Protein AF-A0A9N9WCB2-F1 (afdb_monomer_lite)

pLDDT: mean 70.97, std 24.39, range [29.55, 98.75]

Organism: NCBI:txid40085

Sequence (249 aa):
MNEASNDSITSTSESRKDFVVSQKHGTDLDEEISARMTASYSEISFHSDQDGGTIINEEQKTAGPSRPYDLPSEHRKQEKFPLDMDGHVRYEGDMTHYVADDLEFKIKLSSPVTKRGDTPVFGSSSASRSSTPSGKLYRQILAPQIGQIDITVLNDLEYEAQKIAQSVDNLIENLSSILHSNSSLTAENMEVYKDAVGKTCDAMDNNIKSMYTILAKGEEVSQAMVPVQAQAARITEIKRLLQIFENNF

Foldseek 3Di:
DDDDDDDDDDDDDDDDDDDDDDPDPPPVVVVVVVVVVVVVVPPPDPDDDDDDDDDDDDDDDDDDDDDPDPDPPPDDPPPPDCPVPFFDWDDDPPDIDTDGDPVVVVVVVVDPPDPPDDDPDPDDPDDDDDDDPPVVVVCVVRPPPPPPPPVVVVVVVVVVVVVVVVVVVVVVVVVVVVVVVVVVVVVVVVVVVVVVVVVVVVVVVVVVVVVVVVVVVVVVVVVVCVVVVVVVVVVVVVVVVVVVVVVVD

Radius of gyration: 50.65 Å; chains: 1; bounding box: 114×85×132 Å

InterPro domains:
  IPR019314 BLOC-1-related complex subunit 6 [PTHR13440] (22-247)
  IPR046465 BLOC-1-related complex subunit 6, C-terminal helix [PF10157] (148-246)

Secondary structure (DSSP, 8-state):
------------------------SSHHHHHHHHHHHHHTTTT-------------------PPPPPTT--------------TTSEEEEEETTEEEEEETTHHHHHHHHS----TT----S----------TTHHHHHHHHS-------HHHHHHHHHHHHHHHHHHHHHHHHHHHHHHHHHHHHHHHHHHHHHHHHHHHHHHHHHHHHHHHHHHHHHHHHHHHHHHHHHHHHHHHHHHHHHHHHHH-

Structure (mmCIF, N/CA/C/O backbone):
data_AF-A0A9N9WCB2-F1
#
_entry.id   AF-A0A9N9WCB2-F1
#
loop_
_atom_site.group_PDB
_atom_site.id
_atom_site.type_symbol
_atom_site.label_atom_id
_atom_site.label_alt_id
_atom_site.label_comp_id
_atom_site.label_asym_id
_atom_site.label_entity_id
_atom_site.label_seq_id
_atom_site.pdbx_PDB_ins_code
_atom_site.Cartn_x
_atom_site.Cartn_y
_atom_site.Cartn_z
_atom_site.occupancy
_atom_site.B_iso_or_equiv
_atom_site.auth_seq_id
_atom_site.auth_comp_id
_atom_site.auth_asym_id
_atom_site.auth_atom_id
_atom_site.pdbx_PDB_model_num
ATOM 1 N N . MET A 1 1 ? 9.307 54.712 53.901 1.00 40.00 1 MET A N 1
ATOM 2 C CA . MET A 1 1 ? 8.609 54.130 55.064 1.00 40.00 1 MET A CA 1
ATOM 3 C C . MET A 1 1 ? 8.263 52.690 54.736 1.00 40.00 1 MET A C 1
ATOM 5 O O . MET A 1 1 ? 7.403 52.478 53.893 1.00 40.00 1 MET A O 1
ATOM 9 N N . ASN A 1 2 ? 9.035 51.767 55.317 1.00 36.03 2 ASN A N 1
ATOM 10 C CA . ASN A 1 2 ? 8.679 50.437 55.835 1.00 36.03 2 ASN A CA 1
ATOM 11 C C . ASN A 1 2 ? 9.825 49.438 55.639 1.00 36.03 2 ASN A C 1
ATOM 13 O O . ASN A 1 2 ? 10.133 49.018 54.527 1.00 36.03 2 ASN A O 1
ATOM 17 N N . GLU A 1 3 ? 10.444 49.122 56.777 1.00 35.59 3 GLU A N 1
ATOM 18 C CA . GLU A 1 3 ? 11.225 47.922 57.066 1.00 35.59 3 GLU A CA 1
ATOM 19 C C . GLU A 1 3 ? 10.380 46.651 56.911 1.00 35.59 3 GLU A C 1
ATOM 21 O O . GLU A 1 3 ? 9.190 46.663 57.225 1.00 35.59 3 GLU A O 1
ATOM 26 N N . ALA A 1 4 ? 11.036 45.544 56.557 1.00 41.47 4 ALA A N 1
ATOM 27 C CA . ALA A 1 4 ? 10.964 44.299 57.326 1.00 41.47 4 ALA A CA 1
ATOM 28 C C . ALA A 1 4 ? 12.127 43.378 56.911 1.00 41.47 4 ALA A C 1
ATOM 30 O O . ALA A 1 4 ? 12.161 42.864 55.794 1.00 41.47 4 ALA A O 1
ATOM 31 N N . SER A 1 5 ? 13.082 43.204 57.825 1.00 41.66 5 SER A N 1
ATOM 32 C CA . SER A 1 5 ? 14.065 42.115 57.841 1.00 41.66 5 SER A CA 1
ATOM 33 C C . SER A 1 5 ? 13.499 40.890 58.574 1.00 41.66 5 SER A C 1
ATOM 35 O O . SER A 1 5 ? 12.599 41.047 59.398 1.00 41.66 5 SER A O 1
ATOM 37 N N . ASN A 1 6 ? 14.160 39.741 58.362 1.00 36.72 6 ASN A N 1
ATOM 38 C CA . ASN A 1 6 ? 14.181 38.515 59.190 1.00 36.72 6 ASN A CA 1
ATOM 39 C C . ASN A 1 6 ? 12.952 37.572 59.104 1.00 36.72 6 ASN A C 1
ATOM 41 O O . ASN A 1 6 ? 11.832 38.023 58.931 1.00 36.72 6 ASN A O 1
ATOM 45 N N . ASP A 1 7 ? 13.044 36.238 59.207 1.00 35.81 7 ASP A N 1
ATOM 46 C CA . ASP A 1 7 ? 14.117 35.348 59.675 1.00 35.81 7 ASP A CA 1
ATOM 47 C C . ASP A 1 7 ? 13.984 33.903 59.115 1.00 35.81 7 ASP A C 1
ATOM 49 O O . ASP A 1 7 ? 12.946 33.505 58.587 1.00 35.81 7 ASP A O 1
ATOM 53 N N . SER A 1 8 ? 15.066 33.130 59.265 1.00 37.00 8 SER A N 1
ATOM 54 C CA . SER A 1 8 ? 15.242 31.694 58.946 1.00 37.00 8 SER A CA 1
ATOM 55 C C . SER A 1 8 ? 14.311 30.725 59.711 1.00 37.00 8 SER A C 1
ATOM 57 O O . SER A 1 8 ? 13.857 31.057 60.800 1.00 37.00 8 SER A O 1
ATOM 59 N N . ILE A 1 9 ? 14.157 29.475 59.220 1.00 34.53 9 ILE A N 1
ATOM 60 C CA . ILE A 1 9 ? 14.551 28.194 59.889 1.00 34.53 9 ILE A CA 1
ATOM 61 C C . ILE A 1 9 ? 13.909 26.956 59.200 1.00 34.53 9 ILE A C 1
ATOM 63 O O . ILE A 1 9 ? 12.702 26.751 59.207 1.00 34.53 9 ILE A O 1
ATOM 67 N N . THR A 1 10 ? 14.788 26.147 58.602 1.00 31.58 10 THR A N 1
ATOM 68 C CA . THR A 1 10 ? 15.024 24.690 58.738 1.00 31.58 10 THR A CA 1
ATOM 69 C C . THR A 1 10 ? 13.883 23.673 58.986 1.00 31.58 10 THR A C 1
ATOM 71 O O . THR A 1 10 ? 13.213 23.689 60.010 1.00 31.58 10 THR A O 1
ATOM 74 N N . SER A 1 11 ? 13.946 22.609 58.162 1.00 33.72 11 SER A N 1
ATOM 75 C CA . SER A 1 11 ? 13.798 21.172 58.496 1.00 33.72 11 SER A CA 1
ATOM 76 C C . SER A 1 11 ? 12.400 20.531 58.489 1.00 33.72 11 SER A C 1
ATOM 78 O O . SER A 1 11 ? 11.604 20.711 59.407 1.00 33.72 11 SER A O 1
ATOM 80 N N . THR A 1 12 ? 12.187 19.600 57.551 1.00 31.38 12 THR A N 1
ATOM 81 C CA . THR A 1 12 ? 11.742 18.234 57.891 1.00 31.38 12 THR A CA 1
ATOM 82 C C . THR A 1 12 ? 12.111 17.247 56.781 1.00 31.38 12 THR A C 1
ATOM 84 O O . THR A 1 12 ? 12.054 17.543 55.590 1.00 31.38 12 THR A O 1
ATOM 87 N N . SER A 1 13 ? 12.597 16.102 57.234 1.00 34.91 13 SER A N 1
ATOM 88 C CA . SER A 1 13 ? 13.238 14.991 56.544 1.00 34.91 13 SER A CA 1
ATOM 89 C C . SER A 1 13 ? 12.250 13.886 56.139 1.00 34.91 13 SER A C 1
ATOM 91 O O . SER A 1 13 ? 11.141 13.843 56.659 1.00 34.91 13 SER A O 1
ATOM 93 N N . GLU A 1 14 ? 12.741 12.951 55.307 1.00 33.56 14 GLU A N 1
ATOM 94 C CA . GLU A 1 14 ? 12.249 11.566 55.097 1.00 33.56 14 GLU A CA 1
ATOM 95 C C . GLU A 1 14 ? 10.940 11.405 54.287 1.00 33.56 14 GLU A C 1
ATOM 97 O O . GLU A 1 14 ? 9.954 12.081 54.515 1.00 33.56 14 GLU A O 1
ATOM 102 N N . SER A 1 15 ? 10.781 10.517 53.300 1.00 33.22 15 SER A N 1
ATOM 103 C CA . SER A 1 15 ? 11.553 9.367 52.827 1.00 33.22 15 SER A CA 1
ATOM 104 C C . SER A 1 15 ? 11.311 9.178 51.324 1.00 33.22 15 SER A C 1
ATOM 106 O O . SER A 1 15 ? 10.173 9.098 50.862 1.00 33.22 15 SER A O 1
ATOM 108 N N . ARG A 1 16 ? 12.403 9.061 50.568 1.00 32.75 16 ARG A N 1
ATOM 109 C CA . ARG A 1 16 ? 12.436 8.678 49.154 1.00 32.75 16 ARG A CA 1
ATOM 110 C C . ARG A 1 16 ? 12.171 7.171 49.065 1.00 32.75 16 ARG A C 1
ATOM 112 O O . ARG A 1 16 ? 12.974 6.383 49.550 1.00 32.75 16 ARG A O 1
ATOM 119 N N . LYS A 1 17 ? 11.041 6.764 48.482 1.00 37.28 17 LYS A N 1
ATOM 120 C CA . LYS A 1 17 ? 10.854 5.383 48.014 1.00 37.28 17 LYS A CA 1
ATOM 121 C C . LYS A 1 17 ? 11.359 5.319 46.579 1.00 37.28 17 LYS A C 1
ATOM 123 O O . LYS A 1 17 ? 10.716 5.848 45.676 1.00 37.28 17 LYS A O 1
ATOM 128 N N . ASP A 1 18 ? 12.524 4.710 46.399 1.00 32.78 18 ASP A N 1
ATOM 129 C CA . ASP A 1 18 ? 13.072 4.387 45.088 1.00 32.78 18 ASP A CA 1
ATOM 130 C C . ASP A 1 18 ? 12.161 3.366 44.392 1.00 32.78 18 ASP A C 1
ATOM 132 O O . ASP A 1 18 ? 12.014 2.225 44.830 1.00 32.78 18 ASP A O 1
ATOM 136 N N . PHE A 1 19 ? 11.526 3.796 43.304 1.00 32.81 19 PHE A N 1
ATOM 137 C CA . PHE A 1 19 ? 10.865 2.926 42.341 1.00 32.81 19 PHE A CA 1
ATOM 138 C C . PHE A 1 19 ? 11.857 2.692 41.198 1.00 32.81 19 PHE A C 1
ATOM 140 O O . PHE A 1 19 ? 12.004 3.520 40.301 1.00 32.81 19 PHE A O 1
ATOM 147 N N . VAL A 1 20 ? 12.603 1.589 41.277 1.00 36.41 20 VAL A N 1
ATOM 148 C CA . VAL A 1 20 ? 13.507 1.142 40.211 1.00 36.41 20 VAL A CA 1
ATOM 149 C C . VAL A 1 20 ? 12.658 0.518 39.103 1.00 36.41 20 VAL A C 1
ATOM 151 O O . VAL A 1 20 ? 12.232 -0.630 39.209 1.00 36.41 20 VAL A O 1
ATOM 154 N N . VAL A 1 21 ? 12.407 1.277 38.035 1.00 39.31 21 VAL A N 1
ATOM 155 C CA . VAL A 1 21 ? 11.947 0.733 36.750 1.00 39.31 21 VAL A CA 1
ATOM 156 C C . VAL A 1 21 ? 13.168 0.433 35.896 1.00 39.31 21 VAL A C 1
ATOM 158 O O . VAL A 1 21 ? 14.035 1.281 35.700 1.00 39.31 21 VAL A O 1
ATOM 161 N N . SER A 1 22 ? 13.223 -0.805 35.409 1.00 43.25 22 SER A N 1
ATOM 162 C CA . SER A 1 22 ? 14.240 -1.318 34.497 1.00 43.25 22 SER A CA 1
ATOM 163 C C . SER A 1 22 ? 14.360 -0.455 33.243 1.00 43.25 22 SER A C 1
ATOM 165 O O . SER A 1 22 ? 13.535 -0.535 32.337 1.00 43.25 22 SER A O 1
ATOM 167 N N . GLN A 1 23 ? 15.439 0.315 33.166 1.00 47.06 23 GLN A N 1
ATOM 168 C CA . GLN A 1 23 ? 15.908 0.985 31.959 1.00 47.06 23 GLN A CA 1
ATOM 169 C C . GLN A 1 23 ? 17.189 0.269 31.507 1.00 47.06 23 GLN A C 1
ATOM 171 O O . GLN A 1 23 ? 18.297 0.729 31.756 1.00 47.06 23 GLN A O 1
ATOM 176 N N . LYS A 1 24 ? 17.042 -0.939 30.946 1.00 47.59 24 LYS A N 1
ATOM 177 C CA . LYS A 1 24 ? 18.172 -1.774 30.483 1.00 47.59 24 LYS A CA 1
ATOM 178 C C . LYS A 1 24 ? 17.951 -2.467 29.132 1.00 47.59 24 LYS A C 1
ATOM 180 O O . LYS A 1 24 ? 18.716 -3.353 28.789 1.00 47.59 24 LYS A O 1
ATOM 185 N N . HIS A 1 25 ? 16.928 -2.089 28.363 1.00 45.84 25 HIS A N 1
ATOM 186 C CA . HIS A 1 25 ? 16.596 -2.787 27.109 1.00 45.84 25 HIS A CA 1
ATOM 187 C C . HIS A 1 25 ? 16.800 -1.954 25.829 1.00 45.84 25 HIS A C 1
ATOM 189 O O . HIS A 1 25 ? 16.592 -2.461 24.737 1.00 45.84 25 HIS A O 1
ATOM 195 N N . GLY A 1 26 ? 17.204 -0.683 25.942 1.00 48.25 26 GLY A N 1
ATOM 196 C CA . GLY A 1 26 ? 17.411 0.190 24.775 1.00 48.25 26 GLY A CA 1
ATOM 197 C C . GLY A 1 26 ? 18.843 0.210 24.237 1.00 48.25 26 GLY A C 1
ATOM 198 O O . GLY A 1 26 ? 19.038 0.408 23.050 1.00 48.25 26 GLY A O 1
ATOM 199 N N . THR A 1 27 ? 19.846 -0.008 25.091 1.00 52.28 27 THR A N 1
ATOM 200 C CA . THR A 1 27 ? 21.264 0.128 24.715 1.00 52.28 27 THR A CA 1
ATOM 201 C C . THR A 1 27 ? 21.837 -1.116 24.031 1.00 52.28 27 THR A C 1
ATOM 203 O O . THR A 1 27 ? 22.718 -0.979 23.195 1.00 52.28 27 THR A O 1
ATOM 206 N N . ASP A 1 28 ? 21.311 -2.308 24.336 1.00 58.34 28 ASP A N 1
ATOM 207 C CA . ASP A 1 28 ? 21.777 -3.576 23.743 1.00 58.34 28 ASP A CA 1
ATOM 208 C C . ASP A 1 28 ? 21.435 -3.690 22.250 1.00 58.34 28 ASP A C 1
ATOM 210 O O . ASP A 1 28 ? 22.208 -4.243 21.474 1.00 58.34 28 ASP A O 1
ATOM 214 N N . LEU A 1 29 ? 20.286 -3.149 21.829 1.00 63.09 29 LEU A N 1
ATOM 215 C CA . LEU A 1 29 ? 19.821 -3.255 20.441 1.00 63.09 29 LEU A CA 1
ATOM 216 C C . LEU A 1 29 ? 20.680 -2.419 19.486 1.00 63.09 29 LEU A C 1
ATOM 218 O O . LEU A 1 29 ? 21.019 -2.881 18.398 1.00 63.09 29 LEU A O 1
ATOM 222 N N . ASP A 1 30 ? 21.072 -1.215 19.901 1.00 69.38 30 ASP A N 1
ATOM 223 C CA . ASP A 1 30 ? 21.920 -0.337 19.091 1.00 69.38 30 ASP A CA 1
ATOM 224 C C . ASP A 1 30 ? 23.362 -0.868 19.001 1.00 69.38 30 ASP A C 1
ATOM 226 O O . ASP A 1 30 ? 24.002 -0.773 17.949 1.00 69.38 30 ASP A O 1
ATOM 230 N N . GLU A 1 31 ? 23.860 -1.492 20.074 1.00 75.06 31 GLU A N 1
ATOM 231 C CA . GLU A 1 31 ? 25.172 -2.145 20.098 1.00 75.06 31 GLU A CA 1
ATOM 232 C C . GLU A 1 31 ? 25.187 -3.411 19.226 1.00 75.06 31 GLU A C 1
ATOM 234 O O . GLU A 1 31 ? 26.133 -3.631 18.467 1.00 75.06 31 GLU A O 1
ATOM 239 N N . GLU A 1 32 ? 24.096 -4.180 19.217 1.00 74.50 32 GLU A N 1
ATOM 240 C CA . GLU A 1 32 ? 23.928 -5.341 18.341 1.00 74.50 32 GLU A CA 1
ATOM 241 C C . GLU A 1 32 ? 23.822 -4.947 16.857 1.00 74.50 32 GLU A C 1
ATOM 243 O O . GLU A 1 32 ? 24.431 -5.589 15.996 1.00 74.50 32 GLU A O 1
ATOM 248 N N . ILE A 1 33 ? 23.100 -3.872 16.528 1.00 74.94 33 ILE A N 1
ATOM 249 C CA . ILE A 1 33 ? 22.991 -3.369 15.150 1.00 74.94 33 ILE A CA 1
ATOM 250 C C . ILE A 1 33 ? 24.344 -2.835 14.659 1.00 74.94 33 ILE A C 1
ATOM 252 O O . ILE A 1 33 ? 24.754 -3.131 13.534 1.00 74.94 33 ILE A O 1
ATOM 256 N N . SER A 1 34 ? 25.069 -2.099 15.505 1.00 73.75 34 SER A N 1
ATOM 257 C CA . SER A 1 34 ? 26.420 -1.611 15.205 1.00 73.75 34 SER A CA 1
ATOM 258 C C . SER A 1 34 ? 27.418 -2.763 15.013 1.00 73.75 34 SER A C 1
ATOM 260 O O . SER A 1 34 ? 28.205 -2.767 14.059 1.00 73.75 34 SER A O 1
ATOM 262 N N . ALA A 1 35 ? 27.330 -3.802 15.851 1.00 73.81 35 ALA A N 1
ATOM 263 C CA . ALA A 1 35 ? 28.141 -5.009 15.726 1.00 73.81 35 ALA A CA 1
ATOM 264 C C . ALA A 1 35 ? 27.842 -5.774 14.425 1.00 73.81 35 ALA A C 1
ATOM 266 O O . ALA A 1 35 ? 28.770 -6.190 13.732 1.00 73.81 35 ALA A O 1
ATOM 267 N N . ARG A 1 36 ? 26.565 -5.895 14.032 1.00 71.56 36 ARG A N 1
ATOM 268 C CA . ARG A 1 36 ? 26.148 -6.524 12.763 1.00 71.56 36 ARG A CA 1
ATOM 269 C C . ARG A 1 36 ? 26.580 -5.720 11.534 1.00 71.56 36 ARG A C 1
ATOM 271 O O . ARG A 1 36 ? 27.026 -6.306 10.546 1.00 71.56 36 ARG A O 1
ATOM 278 N N . MET A 1 37 ? 26.496 -4.389 11.597 1.00 71.88 37 MET A N 1
ATOM 279 C CA . MET A 1 37 ? 26.999 -3.520 10.530 1.00 71.88 37 MET A CA 1
ATOM 280 C C . MET A 1 37 ? 28.518 -3.629 10.384 1.00 71.88 37 MET A C 1
ATOM 282 O O . MET A 1 37 ? 29.001 -3.659 9.260 1.00 71.88 37 MET A O 1
ATOM 286 N N . THR A 1 38 ? 29.262 -3.764 11.487 1.00 68.19 38 THR A N 1
ATOM 287 C CA . THR A 1 38 ? 30.731 -3.890 11.463 1.00 68.19 38 THR A CA 1
ATOM 288 C C . THR A 1 38 ? 31.195 -5.285 11.026 1.00 68.19 38 THR A C 1
ATOM 290 O O . THR A 1 38 ? 32.155 -5.395 10.265 1.00 68.19 38 THR A O 1
ATOM 293 N N . ALA A 1 39 ? 30.489 -6.351 11.419 1.00 64.19 39 ALA A N 1
ATOM 294 C CA . ALA A 1 39 ? 30.798 -7.723 11.003 1.00 64.19 39 ALA A CA 1
ATOM 295 C C . ALA A 1 39 ? 30.708 -7.919 9.477 1.00 64.19 39 ALA A C 1
ATOM 297 O O . ALA A 1 39 ? 31.468 -8.701 8.909 1.00 64.19 39 ALA A O 1
ATOM 298 N N . SER A 1 40 ? 29.845 -7.154 8.797 1.00 60.34 40 SER A N 1
ATOM 299 C CA . SER A 1 40 ? 29.705 -7.203 7.333 1.00 60.34 40 SER A CA 1
ATOM 300 C C . SER A 1 40 ? 30.906 -6.615 6.571 1.00 60.34 40 SER A C 1
ATOM 302 O O . SER A 1 40 ? 31.021 -6.825 5.368 1.00 60.34 40 SER A O 1
ATOM 304 N N . TYR A 1 41 ? 31.827 -5.906 7.239 1.00 56.44 41 TYR A N 1
ATOM 305 C CA . TYR A 1 41 ? 33.037 -5.361 6.603 1.00 56.44 41 TYR A CA 1
ATOM 306 C C . TYR A 1 41 ? 34.248 -6.305 6.663 1.00 56.44 41 TYR A C 1
ATOM 308 O O . TYR A 1 41 ? 35.265 -6.024 6.031 1.00 56.44 41 TYR A O 1
ATOM 316 N N . SER A 1 42 ? 34.171 -7.424 7.392 1.00 59.16 42 SER A N 1
ATOM 317 C CA . SER A 1 42 ? 35.306 -8.349 7.554 1.00 59.16 42 SER A CA 1
ATOM 318 C C . SER A 1 42 ? 35.489 -9.346 6.397 1.00 59.16 42 SER A C 1
ATOM 320 O O . SER A 1 42 ? 36.519 -10.011 6.342 1.00 59.16 42 SER A O 1
ATOM 322 N N . GLU A 1 43 ? 34.542 -9.439 5.456 1.00 53.22 43 GLU A N 1
ATOM 323 C CA . GLU A 1 43 ? 34.592 -10.402 4.337 1.00 53.22 43 GLU A CA 1
ATOM 324 C C . GLU A 1 43 ? 35.357 -9.915 3.096 1.00 53.22 43 GLU A C 1
ATOM 326 O O . GLU A 1 43 ? 35.601 -10.690 2.173 1.00 53.22 43 GLU A O 1
ATOM 331 N N . ILE A 1 44 ? 35.803 -8.658 3.063 1.00 48.56 44 ILE A N 1
ATOM 332 C CA . ILE A 1 44 ? 36.550 -8.106 1.923 1.00 48.56 44 ILE A CA 1
ATOM 333 C C . ILE A 1 44 ? 38.058 -8.256 2.167 1.00 48.56 44 ILE A C 1
ATOM 335 O O . ILE A 1 44 ? 38.812 -7.284 2.170 1.00 48.56 44 ILE A O 1
ATOM 339 N N . SER A 1 45 ? 38.508 -9.487 2.415 1.00 44.66 45 SER A N 1
ATOM 340 C CA . SER A 1 45 ? 39.934 -9.812 2.408 1.00 44.66 45 SER A CA 1
ATOM 341 C C . SER A 1 45 ? 40.317 -10.332 1.027 1.00 44.66 45 SER A C 1
ATOM 343 O O . SER A 1 45 ? 39.830 -11.367 0.572 1.00 44.66 45 SER A O 1
ATOM 345 N N . PHE A 1 46 ? 41.190 -9.594 0.345 1.00 41.31 46 PHE A N 1
ATOM 346 C CA . PHE A 1 46 ? 41.862 -10.051 -0.863 1.00 41.31 46 PHE A CA 1
ATOM 347 C C . PHE A 1 46 ? 42.701 -11.289 -0.518 1.00 41.31 46 PHE A C 1
ATOM 349 O O . PHE A 1 46 ? 43.775 -11.172 0.071 1.00 41.31 46 PHE A O 1
ATOM 356 N N . HIS A 1 47 ? 42.225 -12.479 -0.891 1.00 39.19 47 HIS A N 1
ATOM 357 C CA . HIS A 1 47 ? 43.049 -13.684 -0.895 1.00 39.19 47 HIS A CA 1
ATOM 358 C C . HIS A 1 47 ? 44.126 -13.533 -1.977 1.00 39.19 47 HIS A C 1
ATOM 360 O O . HIS A 1 47 ? 43.884 -13.769 -3.155 1.00 39.19 47 HIS A O 1
ATOM 366 N N . SER A 1 48 ? 45.312 -13.091 -1.562 1.00 44.62 48 SER A N 1
ATOM 367 C CA . SER A 1 48 ? 46.564 -13.441 -2.231 1.00 44.62 48 SER A CA 1
ATOM 368 C C . SER A 1 48 ? 47.125 -14.662 -1.511 1.00 44.62 48 SER A C 1
ATOM 370 O O . SER A 1 48 ? 47.123 -14.719 -0.282 1.00 44.62 48 SER A O 1
ATOM 372 N N . ASP A 1 49 ? 47.505 -15.658 -2.295 1.00 49.38 49 ASP A N 1
ATOM 373 C CA . ASP A 1 49 ? 47.881 -17.004 -1.879 1.00 49.38 49 ASP A CA 1
ATOM 374 C C . ASP A 1 49 ? 48.906 -17.040 -0.734 1.00 49.38 49 ASP A C 1
ATOM 376 O O . ASP A 1 49 ? 49.991 -16.475 -0.854 1.00 49.38 49 ASP A O 1
ATOM 380 N N . GLN A 1 50 ? 48.613 -17.785 0.338 1.00 39.00 50 GLN A N 1
ATOM 381 C CA . GLN A 1 50 ? 49.655 -18.394 1.167 1.00 39.00 50 GLN A CA 1
ATOM 382 C C . GLN A 1 50 ? 49.111 -19.631 1.907 1.00 39.00 50 GLN A C 1
ATOM 384 O O . GLN A 1 50 ? 48.346 -19.547 2.862 1.00 39.00 50 GLN A O 1
ATOM 389 N N . ASP A 1 51 ? 49.524 -20.771 1.365 1.00 43.41 51 ASP A N 1
ATOM 390 C CA . ASP A 1 51 ? 49.665 -22.127 1.903 1.00 43.41 51 ASP A CA 1
ATOM 391 C C . ASP A 1 51 ? 49.546 -22.319 3.438 1.00 43.41 51 ASP A C 1
ATOM 393 O O . ASP A 1 51 ? 50.211 -21.635 4.218 1.00 43.41 51 ASP A O 1
ATOM 397 N N . GLY A 1 52 ? 48.762 -23.318 3.873 1.00 33.97 52 GLY A N 1
ATOM 398 C CA . GLY A 1 52 ? 48.694 -23.754 5.278 1.00 33.97 52 GLY A CA 1
ATOM 399 C C . GLY A 1 52 ? 47.351 -24.375 5.675 1.00 33.97 52 GLY A C 1
ATOM 400 O O . GLY A 1 52 ? 46.420 -23.672 6.050 1.00 33.97 52 GLY A O 1
ATOM 401 N N . GLY A 1 53 ? 47.239 -25.701 5.571 1.00 37.28 53 GLY A N 1
ATOM 402 C CA . GLY A 1 53 ? 45.968 -26.428 5.622 1.00 37.28 53 GLY A CA 1
ATOM 403 C C . GLY A 1 53 ? 45.210 -26.453 6.953 1.00 37.28 53 GLY A C 1
ATOM 404 O O . GLY A 1 53 ? 45.785 -26.343 8.029 1.00 37.28 53 GLY A O 1
ATOM 405 N N . THR A 1 54 ? 43.902 -26.710 6.855 1.00 29.55 54 THR A N 1
ATOM 406 C CA . THR A 1 54 ? 43.097 -27.518 7.789 1.00 29.55 54 THR A CA 1
ATOM 407 C C . THR A 1 54 ? 41.813 -27.948 7.068 1.00 29.55 54 THR A C 1
ATOM 409 O O . THR A 1 54 ? 41.135 -27.144 6.437 1.00 29.55 54 THR A O 1
ATOM 412 N N . ILE A 1 55 ? 41.520 -29.245 7.136 1.00 43.72 55 ILE A N 1
ATOM 413 C CA . ILE A 1 55 ? 40.336 -29.920 6.592 1.00 43.72 55 ILE A CA 1
ATOM 414 C C . ILE A 1 55 ? 39.096 -29.524 7.396 1.00 43.72 55 ILE A C 1
ATOM 416 O O . ILE A 1 55 ? 39.072 -29.814 8.589 1.00 43.72 55 ILE A O 1
ATOM 420 N N . ILE A 1 56 ? 38.062 -28.962 6.755 1.00 35.62 56 ILE A N 1
ATOM 421 C CA . ILE A 1 56 ? 36.655 -29.142 7.162 1.00 35.62 56 ILE A CA 1
ATOM 422 C C . ILE A 1 56 ? 35.670 -28.779 6.032 1.00 35.62 56 ILE A C 1
ATOM 424 O O . ILE A 1 56 ? 35.638 -27.649 5.562 1.00 35.62 56 ILE A O 1
ATOM 428 N N . ASN A 1 57 ? 34.862 -29.787 5.687 1.00 32.81 57 ASN A N 1
ATOM 429 C CA . ASN A 1 57 ? 33.495 -29.808 5.149 1.00 32.81 57 ASN A CA 1
ATOM 430 C C . ASN A 1 57 ? 33.156 -29.112 3.817 1.00 32.81 57 ASN A C 1
ATOM 432 O O . ASN A 1 57 ? 32.994 -27.899 3.720 1.00 32.81 57 ASN A O 1
ATOM 436 N N . GLU A 1 58 ? 32.919 -29.965 2.814 1.00 43.62 58 GLU A N 1
ATOM 437 C CA . GLU A 1 58 ? 32.142 -29.679 1.611 1.00 43.62 58 GLU A CA 1
ATOM 438 C C . GLU A 1 58 ? 30.677 -29.379 1.960 1.00 43.62 58 GLU A C 1
ATOM 440 O O . GLU A 1 58 ? 29.944 -30.276 2.364 1.00 43.62 58 GLU A O 1
ATOM 445 N N . GLU A 1 59 ? 30.231 -28.151 1.708 1.00 36.59 59 GLU A N 1
ATOM 446 C CA . GLU A 1 59 ? 28.833 -27.847 1.392 1.00 36.59 59 GLU A CA 1
ATOM 447 C C . GLU A 1 59 ? 28.800 -26.686 0.377 1.00 36.59 59 GLU A C 1
ATOM 449 O O . GLU A 1 59 ? 29.195 -25.558 0.654 1.00 36.59 59 GLU A O 1
ATOM 454 N N . GLN A 1 60 ? 28.426 -27.033 -0.860 1.00 41.19 60 GLN A N 1
ATOM 455 C CA . GLN A 1 60 ? 27.921 -26.193 -1.959 1.00 41.19 60 GLN A CA 1
ATOM 456 C C . GLN A 1 60 ? 28.356 -24.713 -2.012 1.00 41.19 60 GLN A C 1
ATOM 458 O O . GLN A 1 60 ? 27.624 -23.798 -1.643 1.00 41.19 60 GLN A O 1
ATOM 463 N N . LYS A 1 61 ? 29.496 -24.463 -2.664 1.00 35.56 61 LYS A N 1
ATOM 464 C CA . LYS A 1 61 ? 29.887 -23.135 -3.154 1.00 35.56 61 LYS A CA 1
ATOM 465 C C . LYS A 1 61 ? 29.140 -22.830 -4.460 1.00 35.56 61 LYS A C 1
ATOM 467 O O . LYS A 1 61 ? 29.612 -23.168 -5.544 1.00 35.56 61 LYS A O 1
ATOM 472 N N . THR A 1 62 ? 27.956 -22.225 -4.384 1.00 38.31 62 THR A N 1
ATOM 473 C CA . THR A 1 62 ? 27.291 -21.671 -5.573 1.00 38.31 62 THR A CA 1
ATOM 474 C C . THR A 1 62 ? 28.089 -20.467 -6.064 1.00 38.31 62 THR A C 1
ATOM 476 O O . THR A 1 62 ? 28.218 -19.474 -5.349 1.00 38.31 62 THR A O 1
ATOM 479 N N . ALA A 1 63 ? 28.657 -20.566 -7.266 1.00 48.16 63 ALA A N 1
ATOM 480 C CA . ALA A 1 63 ? 29.326 -19.454 -7.928 1.00 48.16 63 ALA A CA 1
ATOM 481 C C . ALA A 1 63 ? 28.352 -18.272 -8.067 1.00 48.16 63 ALA A C 1
ATOM 483 O O . ALA A 1 63 ? 27.251 -18.428 -8.597 1.00 48.16 63 ALA A O 1
ATOM 484 N N . GLY A 1 64 ? 28.750 -17.105 -7.556 1.00 47.78 64 GLY A N 1
ATOM 485 C CA . GLY A 1 64 ? 28.015 -15.856 -7.744 1.00 47.78 64 GLY A CA 1
ATOM 486 C C . GLY A 1 64 ? 27.943 -15.454 -9.224 1.00 47.78 64 GLY A C 1
ATOM 487 O O . GLY A 1 64 ? 28.682 -15.999 -10.048 1.00 47.78 64 GLY A O 1
ATOM 488 N N . PRO A 1 65 ? 27.052 -14.515 -9.583 1.00 49.75 65 PRO A N 1
ATOM 489 C CA . PRO A 1 65 ? 26.790 -14.165 -10.972 1.00 49.75 65 PRO A CA 1
ATOM 490 C C . PRO A 1 65 ? 28.050 -13.593 -11.628 1.00 49.75 65 PRO A C 1
ATOM 492 O O . PRO A 1 65 ? 28.558 -12.542 -11.233 1.00 49.75 65 PRO A O 1
ATOM 495 N N . SER A 1 66 ? 28.553 -14.303 -12.635 1.00 57.69 66 SER A N 1
ATOM 496 C CA . SER A 1 66 ? 29.647 -13.859 -13.487 1.00 57.69 66 SER A CA 1
ATOM 497 C C . SER A 1 66 ? 29.230 -12.618 -14.275 1.00 57.69 66 SER A C 1
ATOM 499 O O . SER A 1 66 ? 28.125 -12.518 -14.813 1.00 57.69 66 SER A O 1
ATOM 501 N N . ARG A 1 67 ? 30.140 -11.644 -14.316 1.00 47.81 67 ARG A N 1
ATOM 502 C CA . ARG A 1 67 ? 29.996 -10.392 -15.055 1.00 47.81 67 ARG A CA 1
ATOM 503 C C . ARG A 1 67 ? 29.786 -10.716 -16.544 1.00 47.81 67 ARG A C 1
ATOM 505 O O . ARG A 1 67 ? 30.559 -11.497 -17.098 1.00 47.81 67 ARG A O 1
ATOM 512 N N . PRO A 1 68 ? 28.775 -10.148 -17.221 1.00 48.19 68 PRO A N 1
ATOM 513 C CA . PRO A 1 68 ? 28.686 -10.286 -18.666 1.00 48.19 68 PRO A CA 1
ATOM 514 C C . PRO A 1 68 ? 29.895 -9.545 -19.257 1.00 48.19 68 PRO A C 1
ATOM 516 O O . PRO A 1 68 ? 30.182 -8.436 -18.814 1.00 48.19 68 PRO A O 1
ATOM 519 N N . TYR A 1 69 ? 30.588 -10.153 -20.222 1.00 50.31 69 TYR A N 1
ATOM 520 C CA . TYR A 1 69 ? 31.790 -9.656 -20.924 1.00 50.31 69 TYR A CA 1
ATOM 521 C C . TYR A 1 69 ? 33.176 -10.096 -20.423 1.00 50.31 69 TYR A C 1
ATOM 523 O O . TYR A 1 69 ? 34.152 -9.394 -20.683 1.00 50.31 69 TYR A O 1
ATOM 531 N N . ASP A 1 70 ? 33.315 -11.292 -19.851 1.00 51.56 70 ASP A N 1
ATOM 532 C CA . ASP A 1 70 ? 34.593 -12.001 -19.991 1.00 51.56 70 ASP A CA 1
ATOM 533 C C . ASP A 1 70 ? 34.627 -12.667 -21.374 1.00 51.56 70 ASP A C 1
ATOM 535 O O . ASP A 1 70 ? 33.913 -13.634 -21.649 1.00 51.56 70 ASP A O 1
ATOM 539 N N . LEU A 1 71 ? 35.412 -12.094 -22.292 1.00 46.59 71 LEU A N 1
ATOM 540 C CA . LEU A 1 71 ? 35.730 -12.744 -23.562 1.00 46.59 71 LEU A CA 1
ATOM 541 C C . LEU A 1 71 ? 36.495 -14.042 -23.255 1.00 46.59 71 LEU A C 1
ATOM 543 O O . LEU A 1 71 ? 37.447 -13.993 -22.474 1.00 46.59 71 LEU A O 1
ATOM 547 N N . PRO A 1 72 ? 36.154 -15.190 -23.866 1.00 43.19 72 PRO A N 1
ATOM 548 C CA . PRO A 1 72 ? 36.922 -16.407 -23.658 1.00 43.19 72 PRO A CA 1
ATOM 549 C C . PRO A 1 72 ? 38.316 -16.215 -24.264 1.00 43.19 72 PRO A C 1
ATOM 551 O O . PRO A 1 72 ? 38.471 -16.217 -25.488 1.00 43.19 72 PRO A O 1
ATOM 554 N N . SER A 1 73 ? 39.349 -16.072 -23.431 1.00 49.75 73 SER A N 1
ATOM 555 C CA . SER A 1 73 ? 40.738 -16.263 -23.855 1.00 49.75 73 SER A CA 1
ATOM 556 C C . SER A 1 73 ? 41.006 -17.765 -23.992 1.00 49.75 73 SER A C 1
ATOM 558 O O . SER A 1 73 ? 41.780 -18.380 -23.261 1.00 49.75 73 SER A O 1
ATOM 560 N N . GLU A 1 74 ? 40.325 -18.395 -24.953 1.00 43.56 74 GLU A N 1
ATOM 561 C CA . GLU A 1 74 ? 40.670 -19.748 -25.363 1.00 43.56 74 GLU A CA 1
ATOM 562 C C . GLU A 1 74 ? 42.099 -19.739 -25.895 1.00 43.56 74 GLU A C 1
ATOM 564 O O . GLU A 1 74 ? 42.373 -19.138 -26.932 1.00 43.56 74 GLU A O 1
ATOM 569 N N . HIS A 1 75 ? 42.989 -20.384 -25.138 1.00 48.31 75 HIS A N 1
ATOM 570 C CA . HIS A 1 75 ? 44.159 -21.177 -25.527 1.00 48.31 75 HIS A CA 1
ATOM 571 C C . HIS A 1 75 ? 44.668 -21.085 -26.976 1.00 48.31 75 HIS A C 1
ATOM 573 O O . HIS A 1 75 ? 45.055 -22.085 -27.586 1.00 48.31 75 HIS A O 1
ATOM 579 N N . ARG A 1 76 ? 44.799 -19.881 -27.527 1.00 44.31 76 ARG A N 1
ATOM 580 C CA . ARG A 1 76 ? 45.621 -19.657 -28.698 1.00 44.31 76 ARG A CA 1
ATOM 581 C C . ARG A 1 76 ? 47.044 -19.666 -28.177 1.00 44.31 76 ARG A C 1
ATOM 583 O O . ARG A 1 76 ? 47.520 -18.676 -27.634 1.00 44.31 76 ARG A O 1
ATOM 590 N N . LYS A 1 77 ? 47.731 -20.796 -28.355 1.00 49.72 77 LYS A N 1
ATOM 591 C CA . LYS A 1 77 ? 49.188 -20.794 -28.494 1.00 49.72 77 LYS A CA 1
ATOM 592 C C . LYS A 1 77 ? 49.488 -19.811 -29.627 1.00 49.72 77 LYS A C 1
ATOM 594 O O . LYS A 1 77 ? 49.440 -20.184 -30.794 1.00 49.72 77 LYS A O 1
ATOM 599 N N . GLN A 1 78 ? 49.650 -18.532 -29.295 1.00 48.81 78 GLN A N 1
ATOM 600 C CA . GLN A 1 78 ? 50.137 -17.536 -30.227 1.00 48.81 78 GLN A CA 1
ATOM 601 C C . GLN A 1 78 ? 51.539 -18.010 -30.577 1.00 48.81 78 GLN A C 1
ATOM 603 O O . GLN A 1 78 ? 52.430 -18.014 -29.724 1.00 48.81 78 GLN A O 1
ATOM 608 N N . GLU A 1 79 ? 51.708 -18.524 -31.794 1.00 49.94 79 GLU A N 1
ATOM 609 C CA . GLU A 1 79 ? 53.035 -18.724 -32.346 1.00 49.94 79 GLU A CA 1
ATOM 610 C C . GLU A 1 79 ? 53.746 -17.378 -32.235 1.00 49.94 79 GLU A C 1
ATOM 612 O O . GLU A 1 79 ? 53.327 -16.382 -32.827 1.00 49.94 79 GLU A O 1
ATOM 617 N N . LYS A 1 80 ? 54.749 -17.329 -31.355 1.00 55.03 80 LYS A N 1
ATOM 618 C CA . LYS A 1 80 ? 55.535 -16.134 -31.088 1.00 55.03 80 LYS A CA 1
ATOM 619 C C . LYS A 1 80 ? 56.283 -15.814 -32.375 1.00 55.03 80 LYS A C 1
ATOM 621 O O . LYS A 1 80 ? 57.312 -16.424 -32.655 1.00 55.03 80 LYS A O 1
ATOM 626 N N . PHE A 1 81 ? 55.734 -14.913 -33.186 1.00 56.84 81 PHE A N 1
ATOM 627 C CA . PHE A 1 81 ? 56.438 -14.399 -34.350 1.00 56.84 81 PHE A CA 1
ATOM 628 C C . PHE A 1 81 ? 57.770 -13.803 -33.872 1.00 56.84 81 PHE A C 1
ATOM 630 O O . PHE A 1 81 ? 57.762 -13.039 -32.902 1.00 56.84 81 PHE A O 1
ATOM 637 N N . PRO A 1 82 ? 58.913 -14.139 -34.496 1.00 57.62 82 PRO A N 1
ATOM 638 C CA . PRO A 1 82 ? 60.194 -13.556 -34.119 1.00 57.62 82 PRO A CA 1
ATOM 639 C C . PRO A 1 82 ? 60.216 -12.062 -34.478 1.00 57.62 82 PRO A C 1
ATOM 641 O O . PRO A 1 82 ? 60.618 -11.672 -35.569 1.00 57.62 82 PRO A O 1
ATOM 644 N N . LEU A 1 83 ? 59.759 -11.213 -33.557 1.00 62.22 83 LEU A N 1
ATOM 645 C CA . LEU A 1 83 ? 59.870 -9.749 -33.643 1.00 62.22 83 LEU A CA 1
ATOM 646 C C . LEU A 1 83 ? 61.272 -9.248 -33.233 1.00 62.22 83 LEU A C 1
ATOM 648 O O . LEU A 1 83 ? 61.520 -8.048 -33.204 1.00 62.22 83 LEU A O 1
ATOM 652 N N . ASP A 1 84 ? 62.188 -10.176 -32.948 1.00 59.22 84 ASP A N 1
ATOM 653 C CA . ASP A 1 84 ? 63.528 -9.952 -32.385 1.00 59.22 84 ASP A CA 1
ATOM 654 C C . ASP A 1 84 ? 64.572 -9.490 -33.421 1.00 59.22 84 ASP A C 1
ATOM 656 O O . ASP A 1 84 ? 65.768 -9.478 -33.156 1.00 59.22 84 ASP A O 1
ATOM 660 N N . MET A 1 85 ? 64.144 -9.151 -34.641 1.00 61.44 85 MET A N 1
ATOM 661 C CA . MET A 1 85 ? 65.074 -8.863 -35.738 1.00 61.44 85 MET A CA 1
ATOM 662 C C . MET A 1 85 ? 65.647 -7.438 -35.712 1.00 61.44 85 MET A C 1
ATOM 664 O O . MET A 1 85 ? 66.624 -7.201 -36.416 1.00 61.44 85 MET A O 1
ATOM 668 N N . ASP A 1 86 ? 65.048 -6.487 -34.973 1.00 63.03 86 ASP A N 1
ATOM 669 C CA . ASP A 1 86 ? 65.471 -5.070 -35.017 1.00 63.03 86 ASP A CA 1
ATOM 670 C C . ASP A 1 86 ? 64.938 -4.205 -33.844 1.00 63.03 86 ASP A C 1
ATOM 672 O O . ASP A 1 86 ? 64.448 -3.084 -34.037 1.00 63.03 86 ASP A O 1
ATOM 676 N N . GLY A 1 87 ? 64.885 -4.767 -32.633 1.00 73.50 87 GLY A N 1
ATOM 677 C CA . GLY A 1 87 ? 64.431 -4.064 -31.429 1.00 73.50 87 GLY A CA 1
ATOM 678 C C . GLY A 1 87 ? 64.185 -4.984 -30.235 1.00 73.50 87 GLY A C 1
ATOM 679 O O . GLY A 1 87 ? 64.209 -6.205 -30.355 1.00 73.50 87 GLY A O 1
ATOM 680 N N . HIS A 1 88 ? 63.907 -4.396 -29.074 1.00 79.56 88 HIS A N 1
ATOM 681 C CA . HIS A 1 88 ? 63.708 -5.122 -27.828 1.00 79.56 88 HIS A CA 1
ATOM 682 C C . HIS A 1 88 ? 62.223 -5.412 -27.567 1.00 79.56 88 HIS A C 1
ATOM 684 O O . HIS A 1 88 ? 61.390 -4.501 -27.526 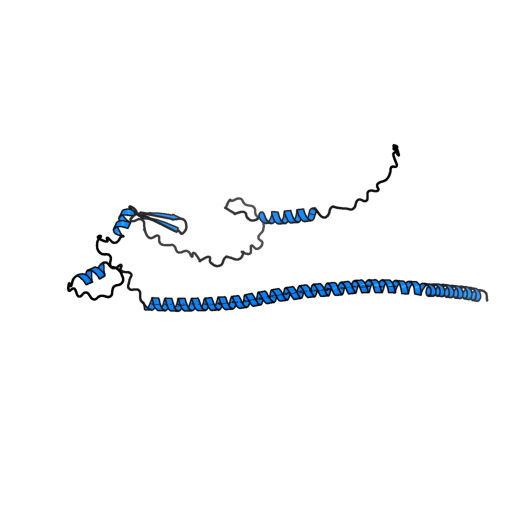1.00 79.56 88 HIS A O 1
ATOM 690 N N . VAL A 1 89 ? 61.888 -6.690 -27.367 1.00 80.75 89 VAL A N 1
ATOM 691 C CA . VAL A 1 89 ? 60.518 -7.149 -27.096 1.00 80.75 89 VAL A CA 1
ATOM 692 C C . VAL A 1 89 ? 60.387 -7.574 -25.631 1.00 80.75 89 VAL A C 1
ATOM 694 O O . VAL A 1 89 ? 61.168 -8.388 -25.140 1.00 80.75 89 VAL A O 1
ATOM 697 N N . ARG A 1 90 ? 59.372 -7.063 -24.928 1.00 79.25 90 ARG A N 1
ATOM 698 C CA . ARG A 1 90 ? 58.985 -7.498 -23.578 1.00 79.25 90 ARG A CA 1
ATOM 699 C C . ARG A 1 90 ? 57.557 -8.027 -23.592 1.00 79.25 90 ARG A C 1
ATOM 701 O O . ARG A 1 90 ? 56.681 -7.426 -24.199 1.00 79.25 90 ARG A O 1
ATOM 708 N N . TYR A 1 91 ? 57.323 -9.124 -22.888 1.00 82.06 91 TYR A N 1
ATOM 709 C CA . TYR A 1 91 ? 55.999 -9.724 -22.748 1.00 82.06 91 TYR A CA 1
ATOM 710 C C . TYR A 1 91 ? 55.551 -9.585 -21.290 1.00 82.06 91 TYR A C 1
ATOM 712 O O . TYR A 1 91 ? 56.283 -10.001 -20.392 1.00 82.06 91 TYR A O 1
ATOM 720 N N . GLU A 1 92 ? 54.384 -8.985 -21.060 1.00 76.44 92 GLU A N 1
ATOM 721 C CA . GLU A 1 92 ? 53.772 -8.812 -19.739 1.00 76.44 92 GLU A CA 1
ATOM 722 C C . GLU A 1 92 ? 52.333 -9.342 -19.782 1.00 76.44 92 GLU A C 1
ATOM 724 O O . GLU A 1 92 ? 51.437 -8.712 -20.341 1.00 76.44 92 GLU A O 1
ATOM 729 N N . GLY A 1 93 ? 52.118 -10.545 -19.238 1.00 80.50 93 GLY A N 1
ATOM 730 C CA . GLY A 1 93 ? 50.842 -11.255 -19.371 1.00 80.50 93 GLY A CA 1
ATOM 731 C C . GLY A 1 93 ? 50.488 -11.500 -20.842 1.00 80.50 93 GLY A C 1
ATOM 732 O O . GLY A 1 93 ? 51.294 -12.058 -21.587 1.00 80.50 93 GLY A O 1
ATOM 733 N N . ASP A 1 94 ? 49.309 -11.030 -21.253 1.00 78.44 94 ASP A N 1
ATOM 734 C CA . ASP A 1 94 ? 48.829 -11.083 -22.643 1.00 78.44 94 ASP A CA 1
ATOM 735 C C . ASP A 1 94 ? 49.283 -9.873 -23.491 1.00 78.44 94 ASP A C 1
ATOM 737 O O . ASP A 1 94 ? 48.996 -9.797 -24.688 1.00 78.44 94 ASP A O 1
ATOM 741 N N . MET A 1 95 ? 50.002 -8.913 -22.896 1.00 70.25 95 MET A N 1
ATOM 742 C CA . MET A 1 95 ? 50.478 -7.701 -23.565 1.00 70.25 95 MET A CA 1
ATOM 743 C C . MET A 1 95 ? 51.895 -7.897 -24.124 1.00 70.25 95 MET A C 1
ATOM 745 O O . MET A 1 95 ? 52.809 -8.339 -23.425 1.00 70.25 95 MET A O 1
ATOM 749 N N . THR A 1 96 ? 52.105 -7.517 -25.388 1.00 82.44 96 THR A N 1
ATOM 750 C CA . THR A 1 96 ? 53.433 -7.504 -26.025 1.00 82.44 96 THR A CA 1
ATOM 751 C C . THR A 1 96 ? 53.903 -6.066 -26.232 1.00 82.44 96 THR A C 1
ATOM 753 O O . THR A 1 96 ? 53.272 -5.296 -26.951 1.00 82.44 96 THR A O 1
ATOM 756 N N . HIS A 1 97 ? 55.034 -5.715 -25.626 1.00 79.44 97 HIS A N 1
ATOM 757 C CA . HIS A 1 97 ? 55.712 -4.431 -25.775 1.00 79.44 97 HIS A CA 1
ATOM 758 C C . HIS A 1 97 ? 56.886 -4.581 -26.741 1.00 79.44 97 HIS A C 1
ATOM 760 O O . HIS A 1 97 ? 57.748 -5.432 -26.536 1.00 79.44 97 HIS A O 1
ATOM 766 N N . TYR A 1 98 ? 56.959 -3.732 -27.764 1.00 85.00 98 TYR A N 1
ATOM 767 C CA . TYR A 1 98 ? 58.075 -3.693 -28.709 1.00 85.00 98 TYR A CA 1
ATOM 768 C C . TYR A 1 98 ? 58.672 -2.287 -28.765 1.00 85.00 98 TYR A C 1
ATOM 770 O O . TYR A 1 98 ? 57.947 -1.310 -28.960 1.00 85.00 98 TYR A O 1
ATOM 778 N N . VAL A 1 99 ? 59.992 -2.194 -28.603 1.00 83.56 99 VAL A N 1
ATOM 779 C CA . VAL A 1 99 ? 60.771 -0.959 -28.740 1.00 83.56 99 VAL A CA 1
ATOM 780 C C . VAL A 1 99 ? 61.806 -1.176 -29.838 1.00 83.56 99 VAL A C 1
ATOM 782 O O . VAL A 1 99 ? 62.706 -1.990 -29.677 1.00 83.56 99 VAL A O 1
ATOM 785 N N . ALA A 1 100 ? 61.674 -0.469 -30.958 1.00 82.81 100 ALA A N 1
ATOM 786 C CA . ALA A 1 100 ? 62.647 -0.545 -32.046 1.00 82.81 100 ALA A CA 1
ATOM 787 C C . ALA A 1 100 ? 63.989 0.091 -31.651 1.00 82.81 100 ALA A C 1
ATOM 789 O O . ALA A 1 100 ? 64.006 1.121 -30.968 1.00 82.81 100 ALA A O 1
ATOM 790 N N . ASP A 1 101 ? 65.089 -0.470 -32.153 1.00 80.44 101 ASP A N 1
ATOM 791 C CA . ASP A 1 101 ? 66.394 0.182 -32.077 1.00 80.44 101 ASP A CA 1
ATOM 792 C C . ASP A 1 101 ? 66.413 1.395 -33.022 1.00 80.44 101 ASP A C 1
ATOM 794 O O . ASP A 1 101 ? 65.920 1.334 -34.151 1.00 80.44 101 ASP A O 1
ATOM 798 N N . ASP A 1 102 ? 66.928 2.524 -32.529 1.00 79.81 102 ASP A N 1
ATOM 799 C CA . ASP A 1 102 ? 66.966 3.809 -33.244 1.00 79.81 102 ASP A CA 1
ATOM 800 C C . ASP A 1 102 ? 65.599 4.239 -33.828 1.00 79.81 102 ASP A C 1
ATOM 802 O O . ASP A 1 102 ? 65.403 4.462 -35.031 1.00 79.81 102 ASP A O 1
ATOM 806 N N . LEU A 1 103 ? 64.615 4.359 -32.930 1.00 82.44 103 LEU A N 1
ATOM 807 C CA . LEU A 1 103 ? 63.251 4.778 -33.255 1.00 82.44 103 LEU A CA 1
ATOM 808 C C . LEU A 1 103 ? 63.210 6.103 -34.043 1.00 82.44 103 LEU A C 1
ATOM 810 O O . LEU A 1 103 ? 62.357 6.272 -34.913 1.00 82.44 103 LEU A O 1
ATOM 814 N N . GLU A 1 104 ? 64.141 7.026 -33.784 1.00 80.62 104 GLU A N 1
ATOM 815 C CA . GLU A 1 104 ? 64.227 8.307 -34.491 1.00 80.62 104 GLU A CA 1
ATOM 816 C C . GLU A 1 104 ? 64.553 8.115 -35.979 1.00 80.62 104 GLU A C 1
ATOM 818 O O . GLU A 1 104 ? 63.893 8.705 -36.843 1.00 80.62 104 GLU A O 1
ATOM 823 N N . PHE A 1 105 ? 65.535 7.268 -36.298 1.00 80.56 105 PHE A N 1
ATOM 824 C CA . PHE A 1 105 ? 65.878 6.949 -37.679 1.00 80.56 105 PHE A CA 1
ATOM 825 C C . PHE A 1 105 ? 64.724 6.247 -38.401 1.00 80.56 105 PHE A C 1
ATOM 827 O O . PHE A 1 105 ? 64.384 6.621 -39.528 1.00 80.56 105 PHE A O 1
ATOM 834 N N . LYS A 1 106 ? 64.047 5.298 -37.740 1.00 82.38 106 LYS A N 1
ATOM 835 C CA . LYS A 1 106 ? 62.877 4.619 -38.321 1.00 82.38 106 LYS A CA 1
ATOM 836 C C . LYS A 1 106 ? 61.696 5.558 -38.553 1.00 82.38 106 LYS A C 1
ATOM 838 O O . LYS A 1 106 ? 61.030 5.443 -39.584 1.00 82.38 106 LYS A O 1
ATOM 843 N N . ILE A 1 107 ? 61.463 6.526 -37.665 1.00 77.06 107 ILE A N 1
ATOM 844 C CA . ILE A 1 107 ? 60.451 7.579 -37.857 1.00 77.06 107 ILE A CA 1
ATOM 845 C C . ILE A 1 107 ? 60.829 8.498 -39.027 1.00 77.06 107 ILE A C 1
ATOM 847 O O . ILE A 1 107 ? 59.970 8.857 -39.833 1.00 77.06 107 ILE A O 1
ATOM 851 N N . LYS A 1 108 ? 62.110 8.851 -39.181 1.00 80.31 108 LYS A N 1
ATOM 852 C CA . LYS A 1 108 ? 62.594 9.636 -40.333 1.00 80.31 108 LYS A CA 1
ATOM 853 C C . LYS A 1 108 ? 62.433 8.893 -41.658 1.00 80.31 108 LYS A C 1
ATOM 855 O O . LYS A 1 108 ? 62.084 9.525 -42.650 1.00 80.31 108 LYS A O 1
ATOM 860 N N . LEU A 1 109 ? 62.657 7.578 -41.673 1.00 75.06 109 LEU A N 1
ATOM 861 C CA . LEU A 1 109 ? 62.462 6.739 -42.859 1.00 75.06 109 LEU A CA 1
ATOM 862 C C . LEU A 1 109 ? 60.978 6.576 -43.225 1.00 75.06 109 LEU A C 1
ATOM 864 O O . LEU A 1 109 ? 60.639 6.489 -44.402 1.00 75.06 109 LEU A O 1
ATOM 868 N N . SER A 1 110 ? 60.103 6.528 -42.216 1.00 71.38 110 SER A N 1
ATOM 869 C CA . SER A 1 110 ? 58.651 6.361 -42.382 1.00 71.38 110 SER A CA 1
ATOM 870 C C . SER A 1 110 ? 57.892 7.677 -42.576 1.00 71.38 110 SER A C 1
ATOM 872 O O . SER A 1 110 ? 56.747 7.664 -43.028 1.00 71.38 110 SER A O 1
ATOM 874 N N . SER A 1 111 ? 58.521 8.821 -42.299 1.00 66.06 111 SER A N 1
ATOM 875 C CA . SER A 1 111 ? 57.947 10.135 -42.583 1.00 66.06 111 SER A CA 1
ATOM 876 C C . SER A 1 111 ? 58.050 10.459 -44.078 1.00 66.06 111 SER A C 1
ATOM 878 O O . SER A 1 111 ? 59.138 10.368 -44.651 1.00 66.06 111 SER A O 1
ATOM 880 N N . PRO A 1 112 ? 56.962 10.905 -44.736 1.00 59.97 112 PRO A N 1
ATOM 881 C CA . PRO A 1 112 ? 57.035 11.377 -46.112 1.00 59.97 112 PRO A CA 1
ATOM 882 C C . PRO A 1 112 ? 58.005 12.560 -46.198 1.00 59.97 112 PRO A C 1
ATOM 884 O O . PRO A 1 112 ? 57.785 13.598 -45.573 1.00 59.97 112 PRO A O 1
ATOM 887 N N . VAL A 1 113 ? 59.086 12.434 -46.973 1.00 56.72 113 VAL A N 1
ATOM 888 C CA . VAL A 1 113 ? 60.000 13.554 -47.230 1.00 56.72 113 VAL A CA 1
ATOM 889 C C . VAL A 1 113 ? 59.280 14.566 -48.120 1.00 56.72 113 VAL A C 1
ATOM 891 O O . VAL A 1 113 ? 59.387 14.543 -49.346 1.00 56.72 113 VAL A O 1
ATOM 894 N N . THR A 1 114 ? 58.540 15.489 -47.513 1.00 53.66 114 THR A N 1
ATOM 895 C CA . THR A 1 114 ? 58.086 16.689 -48.208 1.00 53.66 114 THR A CA 1
ATOM 896 C C . THR A 1 114 ? 59.298 17.597 -48.374 1.00 53.66 114 THR A C 1
ATOM 898 O O . THR A 1 114 ? 59.730 18.266 -47.430 1.00 53.66 114 THR A O 1
ATOM 901 N N . LYS A 1 115 ? 59.885 17.637 -49.575 1.00 48.75 115 LYS A N 1
ATOM 902 C CA . LYS A 1 115 ? 60.741 18.770 -49.942 1.00 48.75 115 LYS A CA 1
ATOM 903 C C . LYS A 1 115 ? 59.890 20.033 -49.783 1.00 48.75 115 LYS A C 1
ATOM 905 O O . LYS A 1 115 ? 58.803 20.112 -50.348 1.00 48.75 115 LYS A O 1
ATOM 910 N N . ARG A 1 116 ? 60.350 20.977 -48.953 1.00 47.12 116 ARG A N 1
ATOM 911 C CA . ARG A 1 116 ? 59.659 22.249 -48.689 1.00 47.12 116 ARG A CA 1
ATOM 912 C C . ARG A 1 116 ? 59.364 22.938 -50.025 1.00 47.12 116 ARG A C 1
ATOM 914 O O . ARG A 1 116 ? 60.307 23.322 -50.711 1.00 47.12 116 ARG A O 1
ATOM 921 N N . GLY A 1 117 ? 58.090 23.080 -50.383 1.00 52.03 117 GLY A N 1
ATOM 922 C CA . GLY A 1 117 ? 57.707 23.822 -51.585 1.00 52.03 117 GLY A CA 1
ATOM 923 C C . GLY A 1 117 ? 56.261 23.661 -52.040 1.00 52.03 117 GLY A C 1
ATOM 924 O O . GLY A 1 117 ? 55.650 24.663 -52.380 1.00 52.03 117 GLY A O 1
ATOM 925 N N . ASP A 1 118 ? 55.686 22.458 -51.986 1.00 47.09 118 ASP A N 1
ATOM 926 C CA . ASP A 1 118 ? 54.386 22.204 -52.624 1.00 47.09 118 ASP A CA 1
ATOM 927 C C . ASP A 1 118 ? 53.332 21.754 -51.609 1.00 47.09 118 ASP A C 1
ATOM 929 O O . ASP A 1 118 ? 53.135 20.566 -51.360 1.00 47.09 118 ASP A O 1
ATOM 933 N N . THR A 1 119 ? 52.631 22.715 -51.014 1.00 48.62 119 THR A N 1
ATOM 934 C CA . THR A 1 119 ? 51.340 22.470 -50.364 1.00 48.62 119 THR A CA 1
ATOM 935 C C . THR A 1 119 ? 50.240 22.495 -51.431 1.00 48.62 119 THR A C 1
ATOM 937 O O . THR A 1 119 ? 49.942 23.566 -51.965 1.00 48.62 119 THR A O 1
ATOM 940 N N . PRO A 1 120 ? 49.575 21.372 -51.770 1.00 46.94 120 PRO A N 1
ATOM 941 C CA . PRO A 1 120 ? 48.353 21.452 -52.547 1.00 46.94 120 PRO A CA 1
ATOM 942 C C . PRO A 1 120 ? 47.236 21.896 -51.600 1.00 46.94 120 PRO A C 1
ATOM 944 O O . PRO A 1 120 ? 46.787 21.142 -50.738 1.00 46.94 120 PRO A O 1
ATOM 947 N N . VAL A 1 121 ? 46.797 23.142 -51.759 1.00 43.78 121 VAL A N 1
ATOM 948 C CA . VAL A 1 121 ? 45.528 23.620 -51.206 1.00 43.78 121 VAL A CA 1
ATOM 949 C C . VAL A 1 121 ? 44.425 22.738 -51.791 1.00 43.78 121 VAL A C 1
ATOM 951 O O . VAL A 1 121 ? 44.171 22.745 -52.997 1.00 43.78 121 VAL A O 1
ATOM 954 N N . PHE A 1 122 ? 43.804 21.924 -50.940 1.00 45.88 122 PHE A N 1
ATOM 955 C CA . PHE A 1 122 ? 42.583 21.207 -51.277 1.00 45.88 122 PHE A CA 1
ATOM 956 C C . PHE A 1 122 ? 41.487 22.245 -51.549 1.00 45.88 122 PHE A C 1
ATOM 958 O O . PHE A 1 122 ? 41.154 23.040 -50.676 1.00 45.88 122 PHE A O 1
ATOM 965 N N . GLY A 1 123 ? 40.943 22.238 -52.767 1.00 50.25 123 GLY A N 1
ATOM 966 C CA . GLY A 1 123 ? 39.795 23.062 -53.145 1.00 50.25 123 GLY A CA 1
ATOM 967 C C . GLY A 1 123 ? 40.144 24.265 -54.015 1.00 50.25 123 GLY A C 1
ATOM 968 O O . GLY A 1 123 ? 40.146 25.400 -53.556 1.00 50.25 123 GLY A O 1
ATOM 969 N N . SER A 1 124 ? 40.372 24.034 -55.307 1.00 38.84 124 SER A N 1
ATOM 970 C CA . SER A 1 124 ? 40.088 25.029 -56.346 1.00 38.84 124 SER A CA 1
ATOM 971 C C . SER A 1 124 ? 39.891 24.317 -57.677 1.00 38.84 124 SER A C 1
ATOM 973 O O . SER A 1 124 ? 40.830 23.852 -58.321 1.00 38.84 124 SER A O 1
ATOM 975 N N . SER A 1 125 ? 38.628 24.216 -58.076 1.00 49.66 125 SER A N 1
ATOM 976 C CA . SER A 1 125 ? 38.198 23.923 -59.434 1.00 49.66 125 SER A CA 1
ATOM 977 C C . SER A 1 125 ? 38.671 25.048 -60.355 1.00 49.66 125 SER A C 1
ATOM 979 O O . SER A 1 125 ? 37.976 26.044 -60.541 1.00 49.66 125 SER A O 1
ATOM 981 N N . SER A 1 126 ? 39.865 24.915 -60.923 1.00 40.50 126 SER A N 1
ATOM 982 C CA . SER A 1 126 ? 40.244 25.700 -62.093 1.00 40.50 126 SER A CA 1
ATOM 983 C C . SER A 1 126 ? 41.141 24.880 -63.007 1.00 40.50 126 SER A C 1
ATOM 985 O O . SER A 1 126 ? 42.193 24.371 -62.620 1.00 40.50 126 SER A O 1
ATOM 987 N N . ALA A 1 127 ? 40.654 24.699 -64.228 1.00 52.47 127 ALA A N 1
ATOM 988 C CA . ALA A 1 127 ? 41.294 23.950 -65.286 1.00 52.47 127 ALA A CA 1
ATOM 989 C C . ALA A 1 127 ? 42.579 24.653 -65.748 1.00 52.47 127 ALA A C 1
ATOM 991 O O . ALA A 1 127 ? 42.532 25.556 -66.577 1.00 52.47 127 ALA A O 1
ATOM 992 N N . SER A 1 128 ? 43.734 24.183 -65.281 1.00 39.84 128 SER A N 1
ATOM 993 C CA . SER A 1 128 ? 45.025 24.533 -65.879 1.00 39.84 128 SER A CA 1
ATOM 994 C C . SER A 1 128 ? 45.515 23.389 -66.756 1.00 39.84 128 SER A C 1
ATOM 996 O O . SER A 1 128 ? 46.025 22.368 -66.298 1.00 39.84 128 SER A O 1
ATOM 998 N N . ARG A 1 129 ? 45.319 23.583 -68.061 1.00 53.75 129 ARG A N 1
ATOM 999 C CA . ARG A 1 129 ? 45.881 22.780 -69.147 1.00 53.75 129 ARG A CA 1
ATOM 1000 C C . ARG A 1 129 ? 47.394 23.019 -69.162 1.00 53.75 129 ARG A C 1
ATOM 1002 O O . ARG A 1 129 ? 47.839 24.026 -69.697 1.00 53.75 129 ARG A O 1
ATOM 1009 N N . SER A 1 130 ? 48.183 22.121 -68.576 1.00 40.91 130 SER A N 1
ATOM 1010 C CA . SER A 1 130 ? 49.632 22.098 -68.798 1.00 40.91 130 SER A CA 1
ATOM 1011 C C . SER A 1 130 ? 50.079 20.693 -69.172 1.00 40.91 130 SER A C 1
ATOM 1013 O O . SER A 1 130 ? 49.921 19.726 -68.427 1.00 40.91 130 SER A O 1
ATOM 1015 N N . SER A 1 131 ? 50.560 20.601 -70.403 1.00 46.69 131 SER A N 1
ATOM 1016 C CA . SER A 1 131 ? 50.959 19.394 -71.103 1.00 46.69 131 SER A CA 1
ATOM 1017 C C . SER A 1 131 ? 52.381 19.005 -70.699 1.00 46.69 131 SER A C 1
ATOM 1019 O O . SER A 1 131 ? 53.338 19.450 -71.322 1.00 46.69 131 SER A O 1
ATOM 1021 N N . THR A 1 132 ? 52.543 18.153 -69.687 1.00 48.53 132 THR A N 1
ATOM 1022 C CA . THR A 1 132 ? 53.774 17.365 -69.499 1.00 48.53 132 THR A CA 1
ATOM 1023 C C . THR A 1 132 ? 53.414 15.911 -69.141 1.00 48.53 132 THR A C 1
ATOM 1025 O O . THR A 1 132 ? 52.690 15.682 -68.169 1.00 48.53 132 THR A O 1
ATOM 1028 N N . PRO A 1 133 ? 53.877 14.896 -69.904 1.00 44.09 133 PRO A N 1
ATOM 1029 C CA . PRO A 1 133 ? 53.490 13.491 -69.692 1.00 44.09 133 PRO A CA 1
ATOM 1030 C C . PRO A 1 133 ? 53.943 12.868 -68.358 1.00 44.09 133 PRO A C 1
ATOM 1032 O O . PRO A 1 133 ? 53.4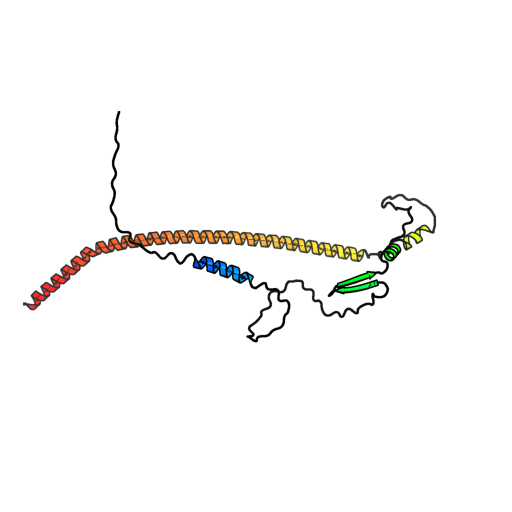78 11.789 -68.004 1.00 44.09 133 PRO A O 1
ATOM 1035 N N . SER A 1 134 ? 54.814 13.530 -67.591 1.00 49.22 134 SER A N 1
ATOM 1036 C CA . SER A 1 134 ? 55.467 12.936 -66.412 1.00 49.22 134 SER A CA 1
ATOM 1037 C C . SER A 1 134 ? 54.762 13.204 -65.072 1.00 49.22 134 SER A C 1
ATOM 1039 O O . SER A 1 134 ? 55.087 12.566 -64.074 1.00 49.22 134 SER A O 1
ATOM 1041 N N . GLY A 1 135 ? 53.774 14.108 -65.018 1.00 48.72 135 GLY A N 1
ATOM 1042 C CA . GLY A 1 135 ? 53.115 14.504 -63.760 1.00 48.72 135 GLY A CA 1
ATOM 1043 C C . GLY A 1 135 ? 52.081 13.508 -63.218 1.00 48.72 135 GLY A C 1
ATOM 1044 O O . GLY A 1 135 ? 51.786 13.509 -62.022 1.00 48.72 135 GLY A O 1
ATOM 1045 N N . LYS A 1 136 ? 51.532 12.630 -64.070 1.00 53.97 136 LYS A N 1
ATOM 1046 C CA . LYS A 1 136 ? 50.536 11.631 -63.641 1.00 53.97 136 LYS A CA 1
ATOM 1047 C C . LYS A 1 136 ? 51.160 10.419 -62.949 1.00 53.97 136 LYS A C 1
ATOM 1049 O O . LYS A 1 136 ? 50.536 9.868 -62.050 1.00 53.97 136 LYS A O 1
ATOM 1054 N N . LEU A 1 137 ? 52.387 10.040 -63.313 1.00 51.44 137 LEU A N 1
ATOM 1055 C CA . LEU A 1 137 ? 53.041 8.872 -62.715 1.00 51.44 137 LEU A CA 1
ATOM 1056 C C . LEU A 1 137 ? 53.567 9.165 -61.307 1.00 51.44 137 LEU A C 1
ATOM 1058 O O . LEU A 1 137 ? 53.422 8.334 -60.418 1.00 51.44 137 LEU A O 1
ATOM 1062 N N . TYR A 1 138 ? 54.080 10.373 -61.061 1.00 48.59 138 TYR A N 1
ATOM 1063 C CA . TYR A 1 138 ? 54.572 10.745 -59.732 1.00 48.59 138 TYR A CA 1
ATOM 1064 C C . TYR A 1 138 ? 53.456 10.847 -58.683 1.00 48.59 138 TYR A C 1
ATOM 1066 O O . TYR A 1 138 ? 53.655 10.430 -57.545 1.00 48.59 138 TYR A O 1
ATOM 1074 N N . ARG A 1 139 ? 52.255 11.313 -59.060 1.00 51.94 139 ARG A N 1
ATOM 1075 C CA . ARG A 1 139 ? 51.096 11.339 -58.148 1.00 51.94 139 ARG A CA 1
ATOM 1076 C C . ARG A 1 139 ? 50.636 9.931 -57.748 1.00 51.94 139 ARG A C 1
ATOM 1078 O O . ARG A 1 139 ? 50.231 9.737 -56.610 1.00 51.94 139 ARG A O 1
ATOM 1085 N N . GLN A 1 140 ? 50.727 8.962 -58.660 1.00 52.50 140 GLN A N 1
ATOM 1086 C CA . GLN A 1 140 ? 50.337 7.570 -58.411 1.00 52.50 140 GLN A CA 1
ATOM 1087 C C . GLN A 1 140 ? 51.281 6.866 -57.417 1.00 52.50 140 GLN A C 1
ATOM 1089 O O . GLN A 1 140 ? 50.848 5.994 -56.673 1.00 52.50 140 GLN A O 1
ATOM 1094 N N . ILE A 1 141 ? 52.567 7.236 -57.412 1.00 53.12 141 ILE A N 1
ATOM 1095 C CA . ILE A 1 141 ? 53.606 6.566 -56.610 1.00 53.12 141 ILE A CA 1
ATOM 1096 C C . ILE A 1 141 ? 53.724 7.173 -55.199 1.00 53.12 141 ILE A C 1
ATOM 1098 O O . ILE A 1 141 ? 54.082 6.467 -54.263 1.00 53.12 141 ILE A O 1
ATOM 1102 N N . LEU A 1 142 ? 53.417 8.466 -55.033 1.00 50.28 142 LEU A N 1
ATOM 1103 C CA . LEU A 1 142 ? 53.580 9.208 -53.769 1.00 50.28 142 LEU A CA 1
ATOM 1104 C C . LEU A 1 142 ? 52.279 9.407 -52.978 1.00 50.28 142 LEU A C 1
ATOM 1106 O O . LEU A 1 142 ? 52.320 9.912 -51.857 1.00 50.28 142 LEU A O 1
ATOM 1110 N N . ALA A 1 143 ? 51.126 9.038 -53.538 1.00 50.84 143 ALA A N 1
ATOM 1111 C CA . ALA A 1 143 ? 49.909 8.925 -52.749 1.00 50.84 143 ALA A CA 1
ATOM 1112 C C . ALA A 1 143 ? 50.067 7.717 -51.813 1.00 50.84 143 ALA A C 1
ATOM 1114 O O . ALA A 1 143 ? 50.427 6.641 -52.302 1.00 50.84 143 ALA A O 1
ATOM 1115 N N . PRO A 1 144 ? 49.811 7.853 -50.498 1.00 46.59 144 PRO A N 1
ATOM 1116 C CA . PRO A 1 144 ? 49.685 6.694 -49.632 1.00 46.59 144 PRO A CA 1
ATOM 1117 C C . PRO A 1 144 ? 48.736 5.718 -50.322 1.00 46.59 144 PRO A C 1
ATOM 1119 O O . PRO A 1 144 ? 47.619 6.100 -50.674 1.00 46.59 144 PRO A O 1
ATOM 1122 N N . GLN A 1 145 ? 49.197 4.492 -50.571 1.00 51.75 145 GLN A N 1
ATOM 1123 C CA . GLN A 1 145 ? 48.364 3.388 -51.042 1.00 51.75 145 GLN A CA 1
ATOM 1124 C C . GLN A 1 145 ? 47.431 2.991 -49.892 1.00 51.75 145 GLN A C 1
ATOM 1126 O O . GLN A 1 145 ? 47.515 1.890 -49.355 1.00 51.75 145 GLN A O 1
ATOM 1131 N N . ILE A 1 146 ? 46.566 3.914 -49.464 1.00 52.72 146 ILE A N 1
ATOM 1132 C CA . ILE A 1 146 ? 45.325 3.565 -48.794 1.00 52.72 146 ILE A CA 1
ATOM 1133 C C . ILE A 1 146 ? 44.623 2.746 -49.871 1.00 52.72 146 ILE A C 1
ATOM 1135 O O . ILE A 1 146 ? 44.149 3.310 -50.860 1.00 52.72 146 ILE A O 1
ATOM 1139 N N . GLY A 1 147 ? 44.758 1.417 -49.777 1.00 57.59 147 GLY A N 1
ATOM 1140 C CA . GLY A 1 147 ? 44.251 0.481 -50.772 1.00 57.59 147 GLY A CA 1
ATOM 1141 C C . GLY A 1 147 ? 42.834 0.888 -51.139 1.00 57.59 147 GLY A C 1
ATOM 1142 O O . GLY A 1 147 ? 42.093 1.307 -50.256 1.00 57.59 147 GLY A O 1
ATOM 1143 N N . GLN A 1 148 ? 42.517 0.866 -52.435 1.00 64.25 148 GLN A N 1
ATOM 1144 C CA . GLN A 1 148 ? 41.234 1.307 -52.984 1.00 64.25 148 GLN A CA 1
ATOM 1145 C C . GLN A 1 148 ? 40.092 0.783 -52.102 1.00 64.25 148 GLN A C 1
ATOM 1147 O O . GLN A 1 148 ? 39.773 -0.401 -52.151 1.00 64.25 148 GLN A O 1
ATOM 1152 N N . ILE A 1 149 ? 39.548 1.643 -51.236 1.00 70.12 149 ILE A N 1
ATOM 1153 C CA . ILE A 1 149 ? 38.483 1.255 -50.315 1.00 70.12 149 ILE A CA 1
ATOM 1154 C C . ILE A 1 149 ? 37.267 0.995 -51.194 1.00 70.12 149 ILE A C 1
ATOM 1156 O O . ILE A 1 149 ? 36.823 1.893 -51.914 1.00 70.12 149 ILE A O 1
ATOM 1160 N N . ASP A 1 150 ? 36.776 -0.241 -51.180 1.00 82.06 150 ASP A N 1
ATOM 1161 C CA . ASP A 1 150 ? 35.589 -0.615 -51.935 1.00 82.06 150 ASP A CA 1
ATOM 1162 C C . ASP A 1 150 ? 34.388 0.162 -51.386 1.00 82.06 150 ASP A C 1
ATOM 1164 O O . ASP A 1 150 ? 33.950 -0.032 -50.250 1.00 82.06 150 ASP A O 1
ATOM 1168 N N . ILE A 1 151 ? 33.873 1.074 -52.208 1.00 85.19 151 ILE A N 1
ATOM 1169 C CA . ILE A 1 151 ? 32.732 1.933 -51.885 1.00 85.19 151 ILE A CA 1
ATOM 1170 C C . ILE A 1 151 ? 31.484 1.098 -51.565 1.00 85.19 151 ILE A C 1
ATOM 1172 O O . ILE A 1 151 ? 30.642 1.536 -50.788 1.00 85.19 151 ILE A O 1
ATOM 1176 N N . THR A 1 152 ? 31.376 -0.115 -52.112 1.00 89.44 152 THR A N 1
ATOM 1177 C CA . THR A 1 152 ? 30.258 -1.031 -51.851 1.00 89.44 152 THR A CA 1
ATOM 1178 C C . THR A 1 152 ? 30.253 -1.482 -50.394 1.00 89.44 152 THR A C 1
ATOM 1180 O O . THR A 1 152 ? 29.239 -1.354 -49.718 1.00 89.44 152 THR A O 1
ATOM 1183 N N . VAL A 1 153 ? 31.414 -1.892 -49.873 1.00 91.62 153 VAL A N 1
ATOM 1184 C CA . VAL A 1 153 ? 31.569 -2.299 -48.468 1.00 91.62 153 VAL A CA 1
ATOM 1185 C C . VAL A 1 153 ? 31.325 -1.121 -47.524 1.00 91.62 153 VAL A C 1
ATOM 1187 O O . VAL A 1 153 ? 30.740 -1.298 -46.459 1.00 91.62 153 VAL A O 1
ATOM 1190 N N . LEU A 1 154 ? 31.734 0.092 -47.911 1.00 90.06 154 LEU A N 1
ATOM 1191 C CA . LEU A 1 154 ? 31.468 1.295 -47.120 1.00 90.06 154 LEU A CA 1
ATOM 1192 C C . LEU A 1 154 ? 29.967 1.624 -47.061 1.00 90.06 154 LEU A C 1
ATOM 1194 O O . LEU A 1 154 ? 29.468 1.977 -45.997 1.00 90.06 154 LEU A O 1
ATOM 1198 N N . ASN A 1 155 ? 29.246 1.476 -48.176 1.00 93.31 155 ASN A N 1
ATOM 1199 C CA . ASN A 1 155 ? 27.796 1.678 -48.221 1.00 93.31 155 ASN A CA 1
ATOM 1200 C C . ASN A 1 155 ? 27.037 0.607 -47.425 1.00 93.31 155 ASN A C 1
ATOM 1202 O O . ASN A 1 155 ? 26.078 0.939 -46.733 1.00 93.31 155 ASN A O 1
ATOM 1206 N N . ASP A 1 156 ? 27.473 -0.653 -47.486 1.00 95.62 156 ASP A N 1
ATOM 1207 C CA . ASP A 1 156 ? 26.885 -1.739 -46.696 1.00 95.62 156 ASP A CA 1
ATOM 1208 C C . AS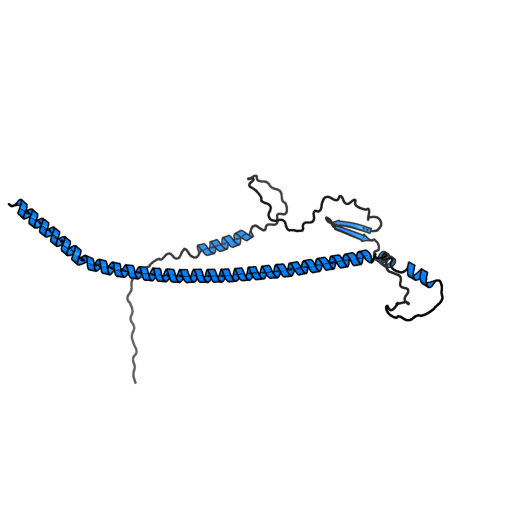P A 1 156 ? 27.118 -1.515 -45.195 1.00 95.62 156 ASP A C 1
ATOM 1210 O O . ASP A 1 156 ? 26.209 -1.702 -44.386 1.00 95.62 156 ASP A O 1
ATOM 1214 N N . LEU A 1 157 ? 28.315 -1.047 -44.820 1.00 94.19 157 LEU A N 1
ATOM 1215 C CA . LEU A 1 157 ? 28.634 -0.684 -43.441 1.00 94.19 157 LEU A CA 1
ATOM 1216 C C . LEU A 1 157 ? 27.779 0.490 -42.952 1.00 94.19 157 LEU A C 1
ATOM 1218 O O . LEU A 1 157 ? 27.259 0.433 -41.843 1.00 94.19 157 LEU A O 1
ATOM 1222 N N . GLU A 1 158 ? 27.610 1.530 -43.770 1.00 95.00 158 GLU A N 1
ATOM 1223 C CA . GLU A 1 158 ? 26.732 2.666 -43.467 1.00 95.00 158 GLU A CA 1
ATOM 1224 C C . GLU A 1 158 ? 25.274 2.209 -43.303 1.00 95.00 158 GLU A C 1
ATOM 1226 O O . GLU A 1 158 ? 24.596 2.612 -42.360 1.00 95.00 158 GLU A O 1
ATOM 1231 N N . TYR A 1 159 ? 24.795 1.315 -44.172 1.00 97.06 159 TYR A N 1
ATOM 1232 C CA . TYR A 1 159 ? 23.440 0.773 -44.097 1.00 97.06 159 TYR A CA 1
ATOM 1233 C C . TYR A 1 159 ? 23.208 -0.055 -42.826 1.00 97.06 159 TYR A C 1
ATOM 1235 O O . TYR A 1 159 ? 22.204 0.135 -42.133 1.00 97.06 159 TYR A O 1
ATOM 1243 N N . GLU A 1 160 ? 24.138 -0.947 -42.479 1.00 97.06 160 GLU A N 1
ATOM 1244 C CA . GLU A 1 160 ? 24.038 -1.737 -41.250 1.00 97.06 160 GLU A CA 1
ATOM 1245 C C . GLU A 1 160 ? 24.220 -0.865 -39.997 1.00 97.06 160 GLU A C 1
ATOM 1247 O O . GLU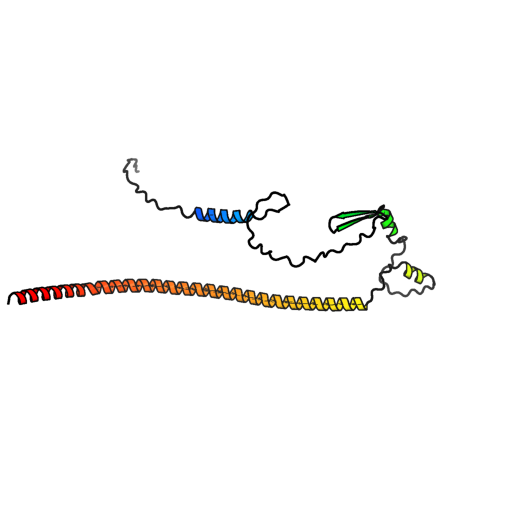 A 1 160 ? 23.501 -1.050 -39.014 1.00 97.06 160 GLU A O 1
ATOM 1252 N N . ALA A 1 161 ? 25.079 0.160 -40.039 1.00 97.44 161 ALA A N 1
ATOM 1253 C CA . ALA A 1 161 ? 25.189 1.145 -38.963 1.00 97.44 161 ALA A CA 1
ATOM 1254 C C . ALA A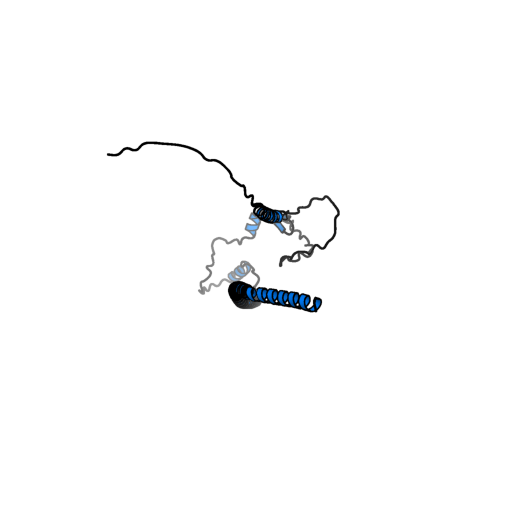 1 161 ? 23.873 1.916 -38.759 1.00 97.44 161 ALA A C 1
ATOM 1256 O O . ALA A 1 161 ? 23.421 2.066 -37.622 1.00 97.44 161 ALA A O 1
ATOM 1257 N N . GLN A 1 162 ? 23.208 2.339 -39.840 1.00 97.62 162 GLN A N 1
ATOM 1258 C CA . GLN A 1 162 ? 21.903 3.007 -39.773 1.00 97.62 162 GLN A CA 1
ATOM 1259 C C . GLN A 1 162 ? 20.801 2.089 -39.233 1.00 97.62 162 GLN A C 1
ATOM 1261 O O . GLN A 1 162 ? 19.978 2.527 -38.429 1.00 97.62 162 GLN A O 1
ATOM 1266 N N . LYS A 1 163 ? 20.788 0.810 -39.619 1.00 97.88 163 LYS A N 1
ATOM 1267 C CA . LYS A 1 163 ? 19.866 -0.187 -39.053 1.00 97.88 163 LYS A CA 1
ATOM 1268 C C . LYS A 1 163 ? 20.075 -0.395 -37.559 1.00 97.88 163 LYS A C 1
ATOM 1270 O O . LYS A 1 163 ? 19.098 -0.451 -36.816 1.00 97.88 163 LYS A O 1
ATOM 1275 N N . ILE A 1 164 ? 21.328 -0.525 -37.119 1.00 98.06 164 ILE A N 1
ATOM 1276 C CA . ILE A 1 164 ? 21.650 -0.688 -35.698 1.00 98.06 164 ILE A CA 1
ATOM 1277 C C . ILE A 1 164 ? 21.211 0.556 -34.929 1.00 98.06 164 ILE A C 1
ATOM 1279 O O . ILE A 1 164 ? 20.556 0.412 -33.900 1.00 98.06 164 ILE A O 1
ATOM 1283 N N . ALA A 1 165 ? 21.492 1.756 -35.445 1.00 98.06 165 ALA A N 1
ATOM 1284 C CA . ALA A 1 165 ? 21.043 3.006 -34.836 1.00 98.06 165 ALA A CA 1
ATOM 1285 C C . ALA A 1 165 ? 19.515 3.029 -34.664 1.00 98.06 165 ALA A C 1
ATOM 1287 O O . ALA A 1 165 ? 19.032 3.188 -33.548 1.00 98.06 165 ALA A O 1
ATOM 1288 N N . GLN A 1 166 ? 18.757 2.721 -35.722 1.00 97.94 166 GLN A N 1
ATOM 1289 C CA . GLN A 1 166 ? 17.292 2.639 -35.653 1.00 97.94 166 GLN A CA 1
ATOM 1290 C C . GLN A 1 166 ? 16.803 1.562 -34.672 1.00 97.94 166 GLN A C 1
ATOM 1292 O O . GLN A 1 166 ? 15.825 1.763 -33.955 1.00 97.94 166 GLN A O 1
ATOM 1297 N N . SER A 1 167 ? 17.463 0.403 -34.616 1.00 98.12 167 SER A N 1
ATOM 1298 C CA . SER A 1 167 ? 17.120 -0.653 -33.658 1.00 98.12 167 SER A CA 1
ATOM 1299 C C . SER A 1 167 ? 17.355 -0.212 -32.213 1.00 98.12 167 SER A C 1
ATOM 1301 O O . SER A 1 167 ? 16.567 -0.567 -31.337 1.00 98.12 167 SER A O 1
ATOM 1303 N N . VAL A 1 168 ? 18.439 0.522 -31.960 1.00 98.31 168 VAL A N 1
ATOM 1304 C CA . VAL A 1 168 ? 18.760 1.071 -30.640 1.00 98.31 168 VAL A CA 1
ATOM 1305 C C . VAL A 1 168 ? 17.752 2.152 -30.261 1.00 98.31 168 VAL A C 1
ATOM 1307 O O . VAL A 1 168 ? 17.238 2.100 -29.148 1.00 98.31 168 VAL A O 1
ATOM 1310 N N . ASP A 1 169 ? 17.392 3.048 -31.181 1.00 98.31 169 ASP A N 1
ATOM 1311 C CA . ASP A 1 169 ? 16.368 4.075 -30.951 1.00 98.31 169 ASP A CA 1
ATOM 1312 C C . ASP A 1 169 ? 15.023 3.442 -30.567 1.00 98.31 169 ASP A C 1
ATOM 1314 O O . ASP A 1 169 ? 14.431 3.795 -29.546 1.00 98.31 169 ASP A O 1
ATOM 1318 N N . ASN A 1 170 ? 14.594 2.416 -31.311 1.00 98.06 170 ASN A N 1
ATOM 1319 C CA . ASN A 1 170 ? 13.375 1.667 -31.004 1.00 98.06 170 ASN A CA 1
ATOM 1320 C C . ASN A 1 170 ? 13.448 0.976 -29.633 1.00 98.06 170 ASN A C 1
ATOM 1322 O O . ASN A 1 170 ? 12.457 0.926 -28.903 1.00 98.06 170 ASN A O 1
ATOM 1326 N N . LEU A 1 171 ? 14.600 0.405 -29.266 1.00 98.25 171 LEU A N 1
ATOM 1327 C CA . LEU A 1 171 ? 14.770 -0.223 -27.955 1.00 98.25 171 LEU A CA 1
ATOM 1328 C C . LEU A 1 171 ? 14.704 0.818 -26.832 1.00 98.25 171 LEU A C 1
ATOM 1330 O O . LEU A 1 171 ? 14.051 0.566 -25.822 1.00 98.25 171 LEU A O 1
ATOM 1334 N N . ILE A 1 172 ? 15.348 1.973 -27.009 1.00 98.06 172 ILE A N 1
ATOM 1335 C CA . ILE A 1 172 ? 15.339 3.065 -26.031 1.00 98.06 172 ILE A CA 1
ATOM 1336 C C . ILE A 1 172 ? 13.911 3.565 -25.820 1.00 98.06 172 ILE A C 1
ATOM 1338 O O . ILE A 1 172 ? 13.474 3.645 -24.675 1.00 98.06 172 ILE A O 1
ATOM 1342 N N . GLU A 1 173 ? 13.159 3.824 -26.891 1.00 98.25 173 GLU A N 1
ATOM 1343 C CA . GLU A 1 173 ? 11.770 4.279 -26.785 1.00 98.25 173 GLU A CA 1
ATOM 1344 C C . GLU A 1 173 ? 10.891 3.256 -26.046 1.00 98.25 173 GLU A C 1
ATOM 1346 O O . GLU A 1 173 ? 10.156 3.606 -25.117 1.00 98.25 173 GLU A O 1
ATOM 1351 N N . ASN A 1 174 ? 11.025 1.970 -26.388 1.00 98.19 174 ASN A N 1
ATOM 1352 C CA . ASN A 1 174 ? 10.297 0.895 -25.715 1.00 98.19 174 ASN A CA 1
ATOM 1353 C C . ASN A 1 174 ? 10.662 0.789 -24.226 1.00 98.19 174 ASN A C 1
ATOM 1355 O O . ASN A 1 174 ? 9.774 0.676 -23.379 1.00 98.19 174 ASN A O 1
ATOM 1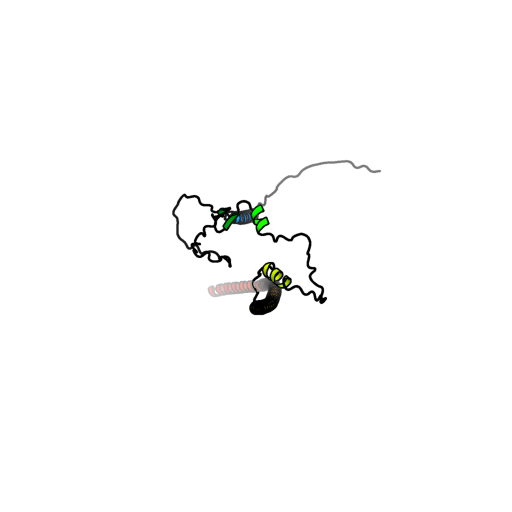359 N N . LEU A 1 175 ? 11.953 0.848 -23.886 1.00 98.31 175 LEU A N 1
ATOM 1360 C CA . LEU A 1 175 ? 12.409 0.805 -22.497 1.00 98.31 175 LEU A CA 1
ATOM 1361 C C . LEU A 1 175 ? 11.921 2.019 -21.706 1.00 98.31 175 LEU A C 1
ATOM 1363 O O . LEU A 1 175 ? 11.458 1.851 -20.579 1.00 98.31 175 LEU A O 1
ATOM 1367 N N . SER A 1 176 ? 11.968 3.217 -22.288 1.00 98.00 176 SER A N 1
ATOM 1368 C CA . SER A 1 176 ? 11.420 4.427 -21.674 1.00 98.00 176 SER A CA 1
ATOM 1369 C C . SER A 1 176 ? 9.927 4.280 -21.391 1.00 98.00 176 SER A C 1
ATOM 1371 O O . SER A 1 176 ? 9.485 4.592 -20.286 1.00 98.00 176 SER A O 1
ATOM 1373 N N . SER A 1 177 ? 9.156 3.742 -22.338 1.00 98.19 177 SER A N 1
ATOM 1374 C CA . SER A 1 177 ? 7.721 3.500 -22.160 1.00 98.19 177 SER A CA 1
ATOM 1375 C C . SER A 1 177 ? 7.431 2.510 -21.023 1.00 98.19 177 SER A C 1
ATOM 1377 O O . SER A 1 177 ? 6.651 2.809 -20.114 1.00 98.19 177 SER A O 1
ATOM 1379 N N . ILE A 1 178 ? 8.123 1.364 -21.001 1.00 98.19 178 ILE A N 1
ATOM 1380 C CA . ILE A 1 178 ? 7.974 0.350 -19.943 1.00 98.19 178 ILE A CA 1
ATOM 1381 C C . ILE A 1 178 ? 8.392 0.913 -18.583 1.00 98.19 178 ILE A C 1
ATOM 1383 O O . ILE A 1 178 ? 7.713 0.675 -17.585 1.00 98.19 178 ILE A O 1
ATOM 1387 N N . LEU A 1 179 ? 9.488 1.673 -18.521 1.00 98.12 179 LEU A N 1
ATOM 1388 C CA . LEU A 1 179 ? 9.962 2.277 -17.279 1.00 98.12 179 LEU A CA 1
ATOM 1389 C C . LEU A 1 179 ? 8.943 3.279 -16.742 1.00 98.12 179 LEU A C 1
ATOM 1391 O O . LEU A 1 179 ? 8.606 3.208 -15.564 1.00 98.12 179 LEU A O 1
ATOM 1395 N N . HIS A 1 180 ? 8.388 4.143 -17.595 1.00 98.38 180 HIS A N 1
ATOM 1396 C CA . HIS A 1 180 ? 7.310 5.046 -17.197 1.00 98.38 180 HIS A CA 1
ATOM 1397 C C . HIS A 1 180 ? 6.078 4.288 -16.693 1.00 98.38 180 HIS A C 1
ATOM 1399 O O . HIS A 1 180 ? 5.539 4.645 -15.645 1.00 98.38 180 HIS A O 1
ATOM 1405 N N . SER A 1 181 ? 5.675 3.208 -17.369 1.00 98.38 181 SER A N 1
ATOM 1406 C CA . SER A 1 181 ? 4.576 2.350 -16.912 1.00 98.38 181 SER A CA 1
ATOM 1407 C C . SER A 1 181 ? 4.867 1.719 -15.544 1.00 98.38 181 SER A C 1
ATOM 1409 O O . SER A 1 181 ? 4.012 1.742 -14.662 1.00 98.38 181 SER A O 1
ATOM 1411 N N . ASN A 1 182 ? 6.077 1.193 -15.330 1.00 97.75 182 ASN A N 1
ATOM 1412 C CA . ASN A 1 182 ? 6.490 0.607 -14.051 1.00 97.75 182 ASN A CA 1
ATOM 1413 C C . ASN A 1 182 ? 6.578 1.657 -12.933 1.00 97.75 182 ASN A C 1
ATOM 1415 O O . ASN A 1 182 ? 6.194 1.384 -11.794 1.00 97.75 182 ASN A O 1
ATOM 1419 N N . SER A 1 183 ? 7.059 2.865 -13.239 1.00 98.38 183 SER A N 1
ATOM 1420 C CA . SER A 1 183 ? 7.063 3.988 -12.299 1.00 98.38 183 SER A CA 1
ATOM 1421 C C . SER A 1 183 ? 5.642 4.409 -11.918 1.00 98.38 183 SER A C 1
ATOM 1423 O O . SER A 1 183 ? 5.392 4.620 -10.732 1.00 98.38 183 SER A O 1
ATOM 1425 N N . SER A 1 184 ? 4.706 4.461 -12.876 1.00 98.25 184 SER A N 1
ATOM 1426 C CA . SER A 1 184 ? 3.282 4.720 -12.596 1.00 98.25 184 SER A CA 1
ATOM 1427 C C . SER A 1 184 ? 2.700 3.651 -11.681 1.00 98.25 184 SER A C 1
ATOM 1429 O O . SER A 1 184 ? 2.166 3.974 -10.625 1.00 98.25 184 SER A O 1
ATOM 1431 N N . LEU A 1 185 ? 2.908 2.372 -12.011 1.00 98.25 185 LEU A N 1
ATOM 1432 C CA . LEU A 1 185 ? 2.420 1.255 -11.203 1.00 98.25 185 LEU A CA 1
ATOM 1433 C C . LEU A 1 185 ? 2.983 1.286 -9.775 1.00 98.25 185 LEU A C 1
ATOM 1435 O O . LEU A 1 185 ? 2.282 0.987 -8.812 1.00 98.25 185 LEU A O 1
ATOM 1439 N N . THR A 1 186 ? 4.248 1.677 -9.617 1.00 98.19 186 THR A N 1
ATOM 1440 C CA . THR A 1 186 ? 4.871 1.815 -8.293 1.00 98.19 186 THR A CA 1
ATOM 1441 C C . THR A 1 186 ? 4.247 2.962 -7.495 1.00 98.19 186 THR A C 1
ATOM 1443 O O . THR A 1 186 ? 3.999 2.805 -6.298 1.00 98.19 186 THR A O 1
ATOM 1446 N N . ALA A 1 187 ? 3.958 4.094 -8.140 1.00 98.50 187 ALA A N 1
ATOM 1447 C CA . ALA A 1 187 ? 3.264 5.212 -7.506 1.00 98.50 187 ALA A CA 1
ATOM 1448 C C . ALA A 1 187 ? 1.823 4.840 -7.112 1.00 98.50 187 ALA A C 1
ATOM 1450 O O . ALA A 1 187 ? 1.395 5.132 -5.997 1.00 98.50 187 ALA A O 1
ATOM 1451 N N . GLU A 1 188 ? 1.103 4.131 -7.982 1.00 98.38 188 GLU A N 1
ATOM 1452 C CA . GLU A 1 188 ? -0.244 3.621 -7.707 1.00 98.38 188 GLU A CA 1
ATOM 1453 C C . GLU A 1 188 ? -0.245 2.636 -6.529 1.00 98.38 188 GLU A C 1
ATOM 1455 O O . GLU A 1 188 ? -1.061 2.768 -5.618 1.00 98.38 188 GLU A O 1
ATOM 1460 N N . ASN A 1 189 ? 0.716 1.707 -6.475 1.00 98.00 189 ASN A N 1
ATOM 1461 C CA . ASN A 1 189 ? 0.873 0.788 -5.344 1.00 98.00 189 ASN A CA 1
ATOM 1462 C C . ASN A 1 189 ? 1.102 1.535 -4.022 1.00 98.00 189 ASN A C 1
ATOM 1464 O O . ASN A 1 189 ? 0.545 1.153 -2.993 1.00 98.00 189 ASN A O 1
ATOM 1468 N N . MET A 1 190 ? 1.910 2.600 -4.037 1.00 98.19 190 MET A N 1
ATOM 1469 C CA . MET A 1 190 ? 2.141 3.427 -2.852 1.00 98.19 190 MET A CA 1
ATOM 1470 C C . MET A 1 190 ? 0.846 4.082 -2.360 1.00 98.19 190 MET A C 1
ATOM 1472 O O . MET A 1 190 ? 0.583 4.071 -1.155 1.00 98.19 190 MET A O 1
ATOM 1476 N N . GLU A 1 191 ? 0.018 4.598 -3.269 1.00 98.19 191 GLU A N 1
ATOM 1477 C CA . GLU A 1 191 ? -1.271 5.193 -2.905 1.00 98.19 191 GLU A CA 1
ATOM 1478 C C . GLU A 1 191 ? -2.240 4.137 -2.349 1.00 98.19 191 GLU A C 1
ATOM 1480 O O . GLU A 1 191 ? -2.868 4.365 -1.317 1.00 98.19 191 GLU A O 1
ATOM 1485 N N . VAL A 1 192 ? -2.281 2.933 -2.937 1.00 98.44 192 VAL A N 1
ATOM 1486 C CA . VAL A 1 192 ? -3.084 1.813 -2.412 1.00 98.44 192 VAL A CA 1
ATOM 1487 C C . VAL A 1 192 ? -2.649 1.424 -0.997 1.00 98.44 192 VAL A C 1
ATOM 1489 O O . VAL A 1 192 ? -3.505 1.196 -0.139 1.00 98.44 192 VAL A O 1
ATOM 1492 N N . TYR A 1 193 ? -1.344 1.362 -0.713 1.00 98.56 193 TYR A N 1
ATOM 1493 C CA . TYR A 1 193 ? -0.859 1.064 0.638 1.00 98.56 193 TYR A CA 1
ATOM 1494 C C . TYR A 1 193 ? -1.235 2.152 1.639 1.00 98.56 193 TYR A C 1
ATOM 1496 O O . TYR A 1 193 ? -1.699 1.839 2.736 1.00 98.56 193 TYR A O 1
ATOM 1504 N N . LYS A 1 194 ? -1.076 3.421 1.261 1.00 98.44 194 LYS A N 1
ATOM 1505 C CA . LYS A 1 194 ? -1.486 4.561 2.084 1.00 98.44 194 LYS A CA 1
ATOM 1506 C C . LYS A 1 194 ? -2.981 4.498 2.413 1.00 98.44 194 LYS A C 1
ATOM 1508 O O . LYS A 1 194 ? -3.349 4.628 3.580 1.00 98.44 194 LYS A O 1
ATOM 1513 N N . ASP A 1 195 ? -3.823 4.215 1.424 1.00 98.50 195 ASP A N 1
ATOM 1514 C CA . ASP A 1 195 ? -5.268 4.060 1.608 1.00 98.50 195 ASP A CA 1
ATOM 1515 C C . ASP A 1 195 ? -5.625 2.852 2.479 1.00 98.50 195 ASP A C 1
ATOM 1517 O O . ASP A 1 195 ? -6.512 2.935 3.331 1.00 98.50 195 ASP A O 1
ATOM 1521 N N . ALA A 1 196 ? -4.951 1.716 2.284 1.00 98.69 196 ALA A N 1
ATOM 1522 C CA . ALA A 1 196 ? -5.176 0.506 3.069 1.00 98.69 196 ALA A CA 1
ATOM 1523 C C . ALA A 1 196 ? -4.821 0.717 4.547 1.00 98.69 196 ALA A C 1
ATOM 1525 O O . ALA A 1 196 ? -5.586 0.318 5.431 1.00 98.69 196 ALA A O 1
ATOM 1526 N N . VAL A 1 197 ? -3.698 1.387 4.821 1.00 98.75 197 VAL A N 1
ATOM 1527 C CA . VAL A 1 197 ? -3.301 1.770 6.180 1.00 98.75 197 VAL A CA 1
ATOM 1528 C C . VAL A 1 197 ? -4.320 2.740 6.776 1.00 98.75 197 VAL A C 1
ATOM 1530 O O . VAL A 1 197 ? -4.796 2.491 7.880 1.00 98.75 197 VAL A O 1
ATOM 1533 N N . GLY A 1 198 ? -4.728 3.778 6.037 1.00 98.50 198 GLY A N 1
ATOM 1534 C CA . GLY A 1 198 ? -5.753 4.728 6.484 1.00 98.50 198 GLY A CA 1
ATOM 1535 C C . GLY A 1 198 ? -7.063 4.039 6.879 1.00 98.50 198 GLY A C 1
ATOM 1536 O O . GLY A 1 198 ? -7.521 4.176 8.011 1.00 98.50 198 GLY A O 1
ATOM 1537 N N . LYS A 1 199 ? -7.606 3.189 5.998 1.00 98.56 199 LYS A N 1
ATOM 1538 C CA . LYS A 1 199 ? -8.826 2.406 6.271 1.00 98.56 199 LYS A CA 1
ATOM 1539 C C . LYS A 1 199 ? -8.671 1.468 7.468 1.00 98.56 199 LYS A C 1
ATOM 1541 O O . LYS A 1 199 ? -9.628 1.258 8.209 1.00 98.56 199 LYS A O 1
ATOM 1546 N N . THR A 1 200 ? -7.484 0.895 7.664 1.00 98.62 200 THR A N 1
ATOM 1547 C CA . THR A 1 200 ? -7.200 0.032 8.819 1.00 98.62 200 THR A CA 1
ATOM 1548 C C . THR A 1 200 ? -7.192 0.834 10.120 1.00 98.62 200 THR A C 1
ATOM 1550 O O . THR A 1 200 ? -7.776 0.386 11.106 1.00 98.62 200 THR A O 1
ATOM 1553 N N . CYS A 1 201 ? -6.599 2.031 10.124 1.00 98.56 201 CYS A N 1
ATOM 1554 C CA . CYS A 1 201 ? -6.644 2.948 11.264 1.00 98.56 201 CYS A CA 1
ATOM 1555 C C . CYS A 1 201 ? -8.086 3.354 11.602 1.00 98.56 201 CYS A C 1
ATOM 1557 O O . CYS A 1 201 ? -8.478 3.280 12.765 1.00 98.56 201 CYS A O 1
ATOM 1559 N N . ASP A 1 202 ? -8.899 3.686 10.596 1.00 98.56 202 ASP A N 1
ATOM 1560 C CA . ASP A 1 202 ? -10.314 4.026 10.792 1.00 98.56 202 ASP A CA 1
ATOM 1561 C C . ASP A 1 202 ? -11.120 2.838 11.344 1.00 98.56 202 ASP A C 1
ATOM 1563 O O . ASP A 1 202 ? -11.952 2.985 12.244 1.00 98.56 202 ASP A O 1
ATOM 1567 N N . ALA A 1 203 ? -10.878 1.628 10.832 1.00 98.62 203 ALA A N 1
ATOM 1568 C CA . ALA A 1 203 ? -11.514 0.412 11.334 1.00 98.62 203 ALA A CA 1
ATOM 1569 C C . ALA A 1 203 ? -11.109 0.114 12.787 1.00 98.62 203 ALA A C 1
ATOM 1571 O O . ALA A 1 203 ? -11.953 -0.269 13.600 1.00 98.62 203 ALA A O 1
ATOM 1572 N N . MET A 1 204 ? -9.836 0.323 13.128 1.00 98.75 204 MET A N 1
ATOM 1573 C CA . MET A 1 204 ? -9.321 0.163 14.486 1.00 98.75 204 MET A CA 1
ATOM 1574 C C . MET A 1 204 ? -9.923 1.194 15.449 1.00 98.75 204 MET A C 1
ATOM 1576 O O . MET A 1 204 ? -10.357 0.814 16.534 1.00 98.75 204 MET A O 1
ATOM 1580 N N . ASP A 1 205 ? -10.030 2.465 15.058 1.00 98.62 205 ASP A N 1
ATOM 1581 C CA . ASP A 1 205 ? -10.685 3.506 15.865 1.00 98.62 205 ASP A CA 1
ATOM 1582 C C . ASP A 1 205 ? -12.159 3.161 16.141 1.00 98.62 205 ASP A C 1
ATOM 1584 O O . ASP A 1 205 ? -12.634 3.213 17.280 1.00 98.62 205 ASP A O 1
ATOM 1588 N N . ASN A 1 206 ? -12.876 2.693 15.116 1.00 98.56 206 ASN A N 1
ATOM 1589 C CA . ASN A 1 206 ? -14.242 2.200 15.279 1.00 98.56 206 ASN A CA 1
ATOM 1590 C C . ASN A 1 206 ? -14.320 0.972 16.199 1.00 98.56 206 ASN A C 1
ATOM 1592 O O . ASN A 1 206 ? -15.274 0.844 16.975 1.00 98.56 206 ASN A O 1
ATOM 1596 N N . ASN A 1 207 ? -13.328 0.078 16.157 1.00 98.44 207 ASN A N 1
ATOM 1597 C CA . ASN A 1 207 ? -13.255 -1.066 17.062 1.00 98.44 207 ASN A CA 1
ATOM 1598 C C . ASN A 1 207 ? -13.056 -0.621 18.517 1.00 98.44 207 ASN A C 1
ATOM 1600 O O . ASN A 1 207 ? -13.792 -1.078 19.389 1.00 98.44 207 ASN A O 1
ATOM 1604 N N . ILE A 1 208 ? -12.152 0.329 18.766 1.00 98.62 208 ILE A N 1
ATOM 1605 C CA . ILE A 1 208 ? -11.920 0.906 20.096 1.00 98.62 208 ILE A CA 1
ATOM 1606 C C . ILE A 1 208 ? -13.216 1.528 20.633 1.00 98.62 208 ILE A C 1
ATOM 1608 O O . ILE A 1 208 ? -13.652 1.198 21.739 1.00 98.62 208 ILE A O 1
ATOM 1612 N N . LYS A 1 209 ? -13.899 2.355 19.829 1.00 98.62 209 LYS A N 1
ATOM 1613 C CA . LYS A 1 209 ? -15.208 2.939 20.184 1.00 98.62 209 LYS A CA 1
ATOM 1614 C C . LYS A 1 209 ? -16.258 1.872 20.495 1.00 98.62 209 LYS A C 1
ATOM 1616 O O . LYS A 1 209 ? -17.005 1.997 21.469 1.00 98.62 209 LYS A O 1
ATOM 1621 N N . SER A 1 210 ? -16.303 0.808 19.696 1.00 98.56 210 SER A N 1
ATOM 1622 C CA . SER A 1 210 ? -17.212 -0.322 19.917 1.00 98.56 210 SER A CA 1
ATOM 1623 C C . SER A 1 210 ? -16.895 -1.039 21.229 1.00 98.56 210 SER A C 1
ATOM 1625 O O . SER A 1 210 ? -17.810 -1.374 21.977 1.00 98.56 210 SER A O 1
ATOM 1627 N N . MET A 1 211 ? -15.613 -1.207 21.562 1.00 98.56 211 MET A N 1
ATOM 1628 C CA . MET A 1 211 ? -15.179 -1.827 22.812 1.00 98.56 211 MET A CA 1
ATOM 1629 C C . MET A 1 211 ? -15.615 -1.005 24.032 1.00 98.56 211 MET A C 1
ATOM 1631 O O . MET A 1 211 ? -16.166 -1.564 24.980 1.00 98.56 211 MET A O 1
ATOM 1635 N N . TYR A 1 212 ? -15.460 0.323 23.986 1.00 98.62 212 TYR A N 1
ATOM 1636 C CA . TYR A 1 212 ? -15.965 1.216 25.036 1.00 98.62 212 TYR A CA 1
ATOM 1637 C C . TYR A 1 212 ? -17.491 1.183 25.150 1.00 98.62 212 TYR A C 1
ATOM 1639 O O . TYR A 1 212 ? -18.033 1.201 26.254 1.00 98.62 212 TYR A O 1
ATOM 1647 N N . THR A 1 213 ? -18.189 1.080 24.019 1.00 98.62 213 THR A N 1
ATOM 1648 C CA . THR A 1 213 ? -19.651 0.940 24.003 1.00 98.62 213 THR A CA 1
ATOM 1649 C C . THR A 1 213 ? -20.087 -0.367 24.670 1.00 98.62 213 THR A C 1
ATOM 1651 O O . THR A 1 213 ? -20.993 -0.358 25.502 1.00 98.62 213 THR A O 1
ATOM 1654 N N . ILE A 1 214 ? -19.421 -1.484 24.354 1.00 98.38 214 ILE A N 1
ATOM 1655 C CA . ILE A 1 214 ? -19.669 -2.786 24.990 1.00 98.38 214 ILE A CA 1
ATOM 1656 C C . ILE A 1 214 ? -19.383 -2.716 26.489 1.00 98.38 214 ILE A C 1
ATOM 1658 O O . ILE A 1 214 ? -20.173 -3.238 27.270 1.00 98.38 214 ILE A O 1
ATOM 1662 N N . LEU A 1 215 ? -18.303 -2.049 26.900 1.00 98.38 215 LEU A N 1
ATOM 1663 C CA . LEU A 1 215 ? -17.957 -1.883 28.311 1.00 98.38 215 LEU A CA 1
ATOM 1664 C C . LEU A 1 215 ? -19.060 -1.136 29.071 1.00 98.38 215 LEU A C 1
ATOM 1666 O O . LEU A 1 215 ? -19.538 -1.630 30.091 1.00 98.38 215 LEU A O 1
ATOM 1670 N N . ALA A 1 216 ? -19.528 -0.006 28.536 1.00 98.50 216 ALA A N 1
ATOM 1671 C CA . ALA A 1 216 ? -20.619 0.759 29.136 1.00 98.50 216 ALA A CA 1
ATOM 1672 C C . ALA A 1 216 ? -21.915 -0.064 29.231 1.00 98.50 216 ALA A C 1
ATOM 1674 O O . ALA A 1 216 ? -22.580 -0.074 30.267 1.00 98.50 216 ALA A O 1
ATOM 1675 N N . LYS A 1 217 ? -22.256 -0.808 28.171 1.00 98.19 217 LYS A N 1
ATOM 1676 C CA . LYS A 1 217 ? -23.430 -1.692 28.172 1.00 98.19 217 LYS A CA 1
ATOM 1677 C C . LYS A 1 217 ? -23.287 -2.876 29.123 1.00 98.19 217 LYS A C 1
ATOM 1679 O O . LYS A 1 217 ? -24.273 -3.268 29.741 1.00 98.19 217 LYS A O 1
ATOM 1684 N N . GLY A 1 218 ? -22.085 -3.419 29.280 1.00 98.12 218 GLY A N 1
ATOM 1685 C CA . GLY A 1 218 ? -21.794 -4.455 30.266 1.00 98.12 218 GLY A CA 1
ATOM 1686 C C . GLY A 1 218 ? -22.032 -3.962 31.692 1.00 98.12 218 GLY A C 1
ATOM 1687 O O . GLY A 1 218 ? -22.643 -4.669 32.493 1.00 98.12 218 GLY A O 1
ATOM 1688 N N . GLU A 1 219 ? -21.621 -2.730 31.994 1.00 98.19 219 GLU A N 1
ATOM 1689 C CA . GLU A 1 219 ? -21.865 -2.121 33.301 1.00 98.19 219 GLU A CA 1
ATOM 1690 C C . GLU A 1 219 ? -23.355 -1.833 33.542 1.00 98.19 219 GLU A C 1
ATOM 1692 O O . GLU A 1 219 ? -23.874 -2.170 34.607 1.00 98.19 219 GLU A O 1
ATOM 1697 N N . GLU A 1 220 ? -24.072 -1.321 32.538 1.00 98.38 220 GLU A N 1
ATOM 1698 C CA . GLU A 1 220 ? -25.528 -1.118 32.599 1.00 98.38 220 GLU A CA 1
ATOM 1699 C C . GLU A 1 220 ? -26.275 -2.433 32.900 1.00 98.38 220 GLU A C 1
ATOM 1701 O O . GLU A 1 220 ? -27.126 -2.483 33.792 1.00 98.38 220 GLU A O 1
ATOM 1706 N N . VAL A 1 221 ? -25.914 -3.527 32.217 1.00 98.25 221 VAL A N 1
ATOM 1707 C CA . VAL A 1 221 ? -26.484 -4.864 32.462 1.00 98.25 221 VAL A CA 1
ATOM 1708 C C . VAL A 1 221 ? -26.137 -5.374 33.862 1.00 98.25 221 VAL A C 1
ATOM 1710 O O . VAL A 1 221 ? -27.008 -5.907 34.550 1.00 98.25 221 VAL A O 1
ATOM 1713 N N . SER A 1 222 ? -24.890 -5.198 34.305 1.00 97.56 222 SER A N 1
ATOM 1714 C CA . SER A 1 222 ? -24.448 -5.606 35.644 1.00 97.56 222 SER A CA 1
ATOM 1715 C C . SER A 1 222 ? -25.277 -4.923 36.738 1.00 97.56 222 SER A C 1
ATOM 1717 O O . SER A 1 222 ? -25.795 -5.589 37.639 1.00 97.56 222 SER A O 1
ATOM 1719 N N . GLN A 1 223 ? -25.504 -3.612 36.609 1.00 98.00 223 GLN A N 1
ATOM 1720 C CA . GLN A 1 223 ? -26.349 -2.851 37.533 1.00 98.00 223 GLN A CA 1
ATOM 1721 C C . GLN A 1 223 ? -27.812 -3.316 37.491 1.00 98.00 223 GLN A C 1
ATOM 1723 O O . GLN A 1 223 ? -28.431 -3.504 38.541 1.00 98.00 223 GLN A O 1
ATOM 1728 N N . ALA A 1 224 ? -28.356 -3.585 36.300 1.00 97.69 224 ALA A N 1
ATOM 1729 C CA . ALA A 1 224 ? -29.710 -4.117 36.143 1.00 97.69 224 ALA A CA 1
ATOM 1730 C C . ALA A 1 224 ? -29.889 -5.528 36.746 1.00 97.69 224 ALA A C 1
ATOM 1732 O O . ALA A 1 224 ? -31.010 -5.916 37.085 1.00 97.69 224 ALA A O 1
ATOM 1733 N N . MET A 1 225 ? -28.807 -6.297 36.925 1.00 98.06 225 MET A N 1
ATOM 1734 C CA . MET A 1 225 ? -28.854 -7.663 37.462 1.00 98.06 225 MET A CA 1
ATOM 1735 C C . MET A 1 225 ? -28.933 -7.725 38.998 1.00 98.06 225 MET A C 1
ATOM 1737 O O . MET A 1 225 ? -29.403 -8.724 39.548 1.00 98.06 225 MET A O 1
ATOM 1741 N N . VAL A 1 226 ? -28.553 -6.657 39.706 1.00 97.75 226 VAL A N 1
ATOM 1742 C CA . VAL A 1 226 ? -28.620 -6.564 41.180 1.00 97.75 226 VAL A CA 1
ATOM 1743 C C . VAL A 1 226 ? -30.014 -6.903 41.753 1.00 97.75 226 VAL A C 1
ATOM 1745 O O . VAL A 1 226 ? -30.105 -7.782 42.617 1.00 97.75 226 VAL A O 1
ATOM 1748 N N . PRO A 1 227 ? -31.132 -6.297 41.298 1.00 97.69 227 PRO A N 1
ATOM 1749 C CA . PRO A 1 227 ? -32.462 -6.638 41.815 1.00 97.69 227 PRO A CA 1
ATOM 1750 C C . PRO A 1 227 ? -32.890 -8.076 41.490 1.00 97.69 227 PRO A C 1
ATOM 1752 O O . PRO A 1 227 ? -33.595 -8.698 42.288 1.00 97.69 227 PRO A O 1
ATOM 1755 N N . VAL A 1 228 ? -32.440 -8.632 40.358 1.00 98.00 228 VAL A N 1
ATOM 1756 C CA . VAL A 1 228 ? -32.716 -10.026 39.974 1.00 98.00 228 VAL A CA 1
ATOM 1757 C C . VAL A 1 228 ? -32.072 -10.989 40.974 1.00 98.00 228 VAL A C 1
ATOM 1759 O O . VAL A 1 228 ? -32.733 -11.912 41.453 1.00 98.00 228 VAL A O 1
ATOM 1762 N N . GLN A 1 229 ? -30.818 -10.738 41.365 1.00 97.19 229 GLN A N 1
ATOM 1763 C CA . GLN A 1 229 ? -30.125 -11.520 42.397 1.00 97.19 229 GLN A CA 1
ATOM 1764 C C . GLN A 1 229 ? -30.833 -11.421 43.755 1.00 97.19 229 GLN A C 1
ATOM 1766 O O . GLN A 1 229 ? -31.057 -12.438 44.415 1.00 97.19 229 GLN A O 1
ATOM 1771 N N . ALA A 1 230 ? -31.261 -10.218 44.152 1.00 97.06 230 ALA A N 1
ATOM 1772 C CA . ALA A 1 230 ? -32.024 -10.022 45.385 1.00 97.06 230 ALA A CA 1
ATOM 1773 C C . ALA A 1 230 ? -33.360 -10.788 45.367 1.00 97.06 230 ALA A C 1
ATOM 1775 O O . ALA A 1 230 ? -33.789 -11.350 46.377 1.00 97.06 230 ALA A O 1
ATOM 1776 N N . GLN A 1 231 ? -34.036 -10.846 44.219 1.00 97.75 231 GLN A N 1
ATOM 1777 C CA . GLN A 1 231 ? -35.256 -11.634 44.063 1.00 97.75 231 GLN A CA 1
ATOM 1778 C C . GLN A 1 231 ? -34.987 -13.142 44.111 1.00 97.75 231 GLN A C 1
ATOM 1780 O O . GLN A 1 231 ? -35.742 -13.859 44.766 1.00 97.75 231 GLN A O 1
ATOM 1785 N N . ALA A 1 232 ? -33.898 -13.617 43.505 1.00 97.88 232 ALA A N 1
ATOM 1786 C CA . ALA A 1 232 ? -33.482 -15.014 43.605 1.00 97.88 232 ALA A CA 1
ATOM 1787 C C . ALA A 1 232 ? -33.224 -15.426 45.066 1.00 97.88 232 ALA A C 1
ATOM 1789 O O . ALA A 1 232 ? -33.714 -16.467 45.502 1.00 97.88 232 ALA A O 1
ATOM 1790 N N . ALA A 1 233 ? -32.551 -14.578 45.853 1.00 97.56 233 ALA A N 1
ATOM 1791 C CA . ALA A 1 233 ? -32.332 -14.815 47.281 1.00 97.56 233 ALA A CA 1
ATOM 1792 C C . ALA A 1 233 ? -33.652 -14.921 48.066 1.00 97.56 233 ALA A C 1
ATOM 1794 O O . ALA A 1 233 ? -33.831 -15.849 48.856 1.00 97.56 233 ALA A O 1
ATOM 1795 N N . ARG A 1 234 ? -34.615 -14.025 47.796 1.00 97.75 234 ARG A N 1
ATOM 1796 C CA . ARG A 1 234 ? -35.956 -14.086 48.406 1.00 97.75 234 ARG A CA 1
ATOM 1797 C C . ARG A 1 234 ? -36.689 -15.385 48.069 1.00 97.75 234 ARG A C 1
ATOM 1799 O O . ARG A 1 234 ? -37.304 -15.975 48.950 1.00 97.75 234 ARG A O 1
ATOM 1806 N N . ILE A 1 235 ? -36.612 -15.853 46.822 1.00 98.12 235 ILE A N 1
ATOM 1807 C CA . ILE A 1 235 ? -37.229 -17.122 46.405 1.00 98.12 235 ILE A CA 1
ATOM 1808 C C . ILE A 1 235 ? -36.601 -18.305 47.151 1.00 98.12 235 ILE A C 1
ATOM 1810 O O . ILE A 1 235 ? -37.324 -19.186 47.614 1.00 98.12 235 ILE A O 1
ATOM 1814 N N . THR A 1 236 ? -35.275 -18.326 47.292 1.00 98.00 236 THR A N 1
ATOM 1815 C CA . THR A 1 236 ? -34.570 -19.373 48.047 1.00 98.00 236 THR A CA 1
ATOM 1816 C C . THR A 1 236 ? -35.007 -19.403 49.510 1.00 98.00 236 THR A C 1
ATOM 1818 O O . THR A 1 236 ? -35.257 -20.479 50.049 1.00 98.00 236 THR A O 1
ATOM 1821 N N . GLU A 1 237 ? -35.179 -18.239 50.139 1.00 97.81 237 GLU A N 1
ATOM 1822 C CA . GLU A 1 237 ? -35.650 -18.164 51.524 1.00 97.81 237 GLU A CA 1
ATOM 1823 C C . GLU A 1 237 ? -37.102 -18.636 51.673 1.00 97.81 237 GLU A C 1
ATOM 1825 O O . GLU A 1 237 ? -37.412 -19.398 52.587 1.00 97.81 237 GLU A O 1
ATOM 1830 N N . ILE A 1 238 ? -37.986 -18.272 50.738 1.00 97.56 238 ILE A N 1
ATOM 1831 C CA . ILE A 1 238 ? -39.367 -18.777 50.719 1.00 97.56 238 ILE A CA 1
ATOM 1832 C C . ILE A 1 238 ? -39.377 -20.304 50.614 1.00 97.56 238 ILE A C 1
ATOM 1834 O O . ILE A 1 238 ? -40.092 -20.954 51.371 1.00 97.56 238 ILE A O 1
ATOM 1838 N N . LYS A 1 239 ? -38.559 -20.885 49.724 1.00 97.44 239 LYS A N 1
ATOM 1839 C CA . LYS A 1 239 ? -38.422 -22.347 49.605 1.00 97.44 239 LYS A CA 1
ATOM 1840 C C . LYS A 1 239 ? -37.967 -22.983 50.920 1.00 97.44 239 LYS A C 1
ATOM 1842 O O . LYS A 1 239 ? -38.542 -23.984 51.333 1.00 97.44 239 LYS A O 1
ATOM 1847 N N . ARG A 1 240 ? -36.977 -22.390 51.600 1.00 97.38 240 ARG A N 1
ATOM 1848 C CA . ARG A 1 240 ? -36.480 -22.866 52.902 1.00 97.38 240 ARG A CA 1
ATOM 1849 C C . ARG A 1 240 ? -37.580 -22.858 53.966 1.00 97.38 240 ARG A C 1
ATOM 1851 O O . ARG A 1 240 ? -37.722 -23.828 54.706 1.00 97.38 240 ARG A O 1
ATOM 1858 N N . LEU A 1 241 ? -38.351 -21.774 54.041 1.00 97.12 241 LEU A N 1
ATOM 1859 C CA . LEU A 1 241 ? -39.471 -21.650 54.976 1.00 97.12 241 LEU A CA 1
ATOM 1860 C C . LEU A 1 241 ? -40.566 -22.679 54.685 1.00 97.12 241 LEU A C 1
ATOM 1862 O O . LEU A 1 241 ? -41.057 -23.311 55.617 1.00 97.12 241 LEU A O 1
ATOM 1866 N N . LEU A 1 242 ? -40.897 -22.882 53.408 1.00 96.69 242 LEU A N 1
ATOM 1867 C CA . LEU A 1 242 ? -41.843 -23.908 52.968 1.00 96.69 242 LEU A CA 1
ATOM 1868 C C . LEU A 1 242 ? -41.405 -25.301 53.420 1.00 96.69 242 LEU A C 1
ATOM 1870 O O . LEU A 1 242 ? -42.193 -26.023 54.015 1.00 96.69 242 LEU A O 1
ATOM 1874 N N . GLN A 1 243 ? -40.131 -25.639 53.231 1.00 96.44 243 GLN A N 1
ATOM 1875 C CA . GLN A 1 243 ? -39.610 -26.952 53.598 1.00 96.44 243 GLN A CA 1
ATOM 1876 C C . GLN A 1 243 ? -39.599 -27.198 55.113 1.00 96.44 243 GLN A C 1
ATOM 1878 O O . GLN A 1 243 ? -39.812 -28.317 55.570 1.00 96.44 243 GLN A O 1
ATOM 1883 N N . ILE A 1 244 ? -39.383 -26.157 55.922 1.00 96.56 244 ILE A N 1
ATOM 1884 C CA . ILE A 1 244 ? -39.550 -26.266 57.377 1.00 96.56 244 ILE A CA 1
ATOM 1885 C C . ILE A 1 244 ? -41.014 -26.513 57.725 1.00 96.56 244 ILE A C 1
ATOM 1887 O O . ILE A 1 244 ? -41.288 -27.363 58.568 1.00 96.56 244 ILE A O 1
ATOM 1891 N N . PHE A 1 245 ? -41.938 -25.792 57.092 1.00 96.00 245 PHE A N 1
ATOM 1892 C CA . PHE A 1 245 ? -43.369 -26.007 57.291 1.00 96.00 245 PHE A CA 1
ATOM 1893 C C . PHE A 1 245 ? -43.782 -27.438 56.932 1.00 96.00 245 PHE A C 1
ATOM 1895 O O . PHE A 1 245 ? -44.444 -28.082 57.736 1.00 96.00 245 PHE A O 1
ATOM 1902 N N . GLU A 1 246 ? -43.333 -27.951 55.786 1.00 96.00 246 GLU A N 1
ATOM 1903 C CA . GLU A 1 246 ? -43.598 -29.324 55.336 1.00 96.00 246 GLU A CA 1
ATOM 1904 C C . GLU A 1 246 ? -43.009 -30.392 56.267 1.00 96.00 246 GLU A C 1
ATOM 1906 O O . GLU A 1 246 ? -43.583 -31.459 56.400 1.00 96.00 246 GLU A O 1
ATOM 1911 N N . ASN A 1 247 ? -41.886 -30.127 56.940 1.00 93.25 247 ASN A N 1
ATOM 1912 C CA . ASN A 1 247 ? -41.295 -31.086 57.879 1.00 93.25 247 ASN A CA 1
ATOM 1913 C C . ASN A 1 247 ? -41.964 -31.088 59.269 1.00 93.25 247 ASN A C 1
ATOM 1915 O O . ASN A 1 247 ? -41.680 -31.976 60.072 1.00 93.25 247 ASN A O 1
ATOM 1919 N N . ASN A 1 248 ? -42.776 -30.074 59.593 1.00 85.38 248 ASN A N 1
ATOM 1920 C CA . ASN A 1 248 ? -43.423 -29.921 60.904 1.00 85.38 248 ASN A CA 1
ATOM 1921 C C . ASN A 1 248 ? -44.918 -30.298 60.907 1.00 85.38 248 ASN A C 1
ATOM 1923 O O . ASN A 1 248 ? -45.533 -30.266 61.975 1.00 85.38 248 ASN A O 1
ATOM 1927 N N . PHE A 1 249 ? -45.494 -30.652 59.755 1.00 69.81 249 PHE A N 1
ATOM 1928 C CA . PHE A 1 249 ? -46.881 -31.102 59.585 1.00 69.81 249 PHE A CA 1
ATOM 1929 C C . PHE A 1 249 ? -46.926 -32.388 58.761 1.00 69.81 249 PHE A C 1
ATOM 1931 O O . PHE A 1 249 ? -47.857 -33.189 58.998 1.00 69.81 249 PHE A O 1
#